Protein AF-A0A9W8NRJ3-F1 (afdb_monomer)

Nearest PDB structures (foldseek):
  3dru-assembly1_A  TM=1.575E-01  e=5.021E+00  Homo sapiens
  2ceo-assembly2_B  TM=1.130E-01  e=3.260E+00  Homo sapiens
  3b9f-assembly1_I  TM=1.201E-01  e=9.092E+00  Homo sapiens

Secondary structure (DSSP, 8-state):
-PPPPHHHHHHHHHSS-TTTT-SEEEEEEHHHHHHHHHHHHT-TT--SS--EEEEEEEEEETTEEEEEEEEEEE---EEEEE--SSS-EEEEEEEEEEEEEEEE-SS-TT--EEEEEPPTTSEEEEEEEEEEEEE-TTS-EEEETTS-EEPPTT---EEEEEE---SS-TTPEEEEE--TT----GGGG-HHHHHHHHHHHHHH--GGGGEEEEEE-PPPSS-S----EEEEEEEEEEETTTTEEEEEEEEEETT-S-----SSHHHHHHHIIIIII-S-SS-TT-SEEEEE-HHHHIIIIIHHHTTTSSEEEEEE---SSSS--EEEEEE------------S-------------EEEEE---

Sequence (365 aa):
MASVSLEKYLQGMHTASVTCNWDVAVSYDQQKINALLAERYNKPGGSGLTTKVDIREKVEDRNGEYYQNYHFNLGPPLIQFQKMPTFPTCSLKTAIVSGSIWTSELNDPDTKQNEKQLDTTTYWITISNISLSALDGDDKNVGGGNDTVNFPSNVESDRYIVVDIPTSGEQLTFTVDYPSGYEPPYAMKTESLLTALRDFFKSNVNRVAYTLAQINNYKPTSGVLDLVPQAFRFVTYDVSDSDLSFLTLLIQTRGSSSPGHIKDVQSEWITNWSNTARVAPVPSGQSASIIINNSFFLQAFIKPGLGQASSITEVTIPSSNSIGGLSAQCKWPTQIRGNRNYRDSSISDDFMRWPLEYKVGLLIS

Mean predicted aligned error: 10.78 Å

Foldseek 3Di:
DDFDDLLLLLLLVVQDQLLLQFFKKKKFWQVVLLVVQQVLCPDPPHLLADQKDWFWFWDQDPVGIWTKIWIFGKHRWGWDWDLDLAFTWIKIKIFRQWIWIAIGHPVGNPDGHPIDIDDGRFKMKMWTRFWKFKAWPVRDTQGTRLDKRFDDPPDKTKIFIWRDLDLDDPDTDIAIDGDPPDDDDPSNVDPSVSVRVSVRCSVRHDGRSRTRDMAIQDADPDDPAQQGFGIWHWEKDDDPPDSIIMIMIRTHTPPDPTSRDNPSSRNSSHCSCVPRSNHDPAGPPDRMDMDGRPVSCCVGPVVVVVVQFPDFDDWDFPPDPDSGWIKTWTQHPQPPPPPPPPPDDDDDDDPDRDRPGDTDIDGDD

Structure (mmCIF, N/CA/C/O backbone):
data_AF-A0A9W8NRJ3-F1
#
_entry.id   AF-A0A9W8NRJ3-F1
#
loop_
_atom_site.group_PDB
_atom_site.id
_atom_site.type_symbol
_atom_site.label_atom_id
_atom_site.label_alt_id
_atom_site.label_comp_id
_atom_site.label_asym_id
_atom_site.label_entity_id
_atom_site.label_seq_id
_atom_site.pdbx_PDB_ins_code
_atom_site.Cartn_x
_atom_site.Cartn_y
_atom_site.Cartn_z
_atom_site.occupancy
_atom_site.B_iso_or_equiv
_atom_site.auth_seq_id
_atom_site.auth_comp_id
_atom_site.auth_asym_id
_atom_site.auth_atom_id
_atom_site.pdbx_PDB_model_num
ATOM 1 N N . MET A 1 1 ? 14.784 8.013 16.706 1.00 45.66 1 MET A N 1
ATOM 2 C CA . MET A 1 1 ? 13.772 8.841 17.398 1.00 45.66 1 MET A CA 1
ATOM 3 C C . MET A 1 1 ? 13.552 8.252 18.789 1.00 45.66 1 MET A C 1
ATOM 5 O O . MET A 1 1 ? 13.570 7.032 18.898 1.00 45.66 1 MET A O 1
ATOM 9 N N . ALA A 1 2 ? 13.439 9.070 19.839 1.00 46.09 2 ALA A N 1
ATOM 10 C CA . ALA A 1 2 ? 13.206 8.568 21.197 1.00 46.09 2 ALA A CA 1
ATOM 11 C C . ALA A 1 2 ? 11.838 7.869 21.274 1.00 46.09 2 ALA A C 1
ATOM 13 O O . ALA A 1 2 ? 10.856 8.387 20.741 1.00 46.09 2 ALA A O 1
ATOM 14 N N . SER A 1 3 ? 11.778 6.698 21.910 1.00 66.06 3 SER A N 1
ATOM 15 C CA . SER A 1 3 ? 10.529 5.974 22.151 1.00 66.06 3 SER A CA 1
ATOM 16 C C . SER A 1 3 ? 9.537 6.880 22.885 1.00 66.06 3 SER A C 1
ATOM 18 O O . SER A 1 3 ? 9.857 7.420 23.945 1.00 66.06 3 SER A O 1
ATOM 20 N N . VAL A 1 4 ? 8.338 7.056 22.329 1.00 74.00 4 VAL A N 1
ATOM 21 C CA . VAL A 1 4 ? 7.231 7.715 23.036 1.00 74.00 4 VAL A CA 1
ATOM 22 C C . VAL A 1 4 ? 6.903 6.872 24.269 1.00 74.00 4 VAL A C 1
ATOM 24 O O . VAL A 1 4 ? 6.692 5.668 24.135 1.00 74.00 4 VAL A O 1
ATOM 27 N N . SER A 1 5 ? 6.897 7.479 25.459 1.00 78.94 5 SER A N 1
ATOM 28 C CA . SER A 1 5 ? 6.541 6.757 26.682 1.00 78.94 5 SER A CA 1
ATOM 29 C C . SER A 1 5 ? 5.061 6.369 26.674 1.00 78.94 5 SER A C 1
ATOM 31 O O . SER A 1 5 ? 4.237 7.029 26.030 1.00 78.94 5 SER A O 1
ATOM 33 N N . LEU A 1 6 ? 4.716 5.311 27.409 1.00 76.69 6 LEU A N 1
ATOM 34 C CA . LEU A 1 6 ? 3.329 4.873 27.548 1.00 76.69 6 LEU A CA 1
ATOM 35 C C . LEU A 1 6 ? 2.444 6.002 28.094 1.00 76.69 6 LEU A C 1
ATOM 37 O O . LEU A 1 6 ? 1.349 6.205 27.579 1.00 76.69 6 LEU A O 1
ATOM 41 N N . GLU A 1 7 ? 2.927 6.798 29.058 1.00 77.69 7 GLU A N 1
ATOM 42 C CA . GLU A 1 7 ? 2.129 7.895 29.620 1.00 77.69 7 GLU A CA 1
ATOM 43 C C . GLU A 1 7 ? 1.767 8.939 28.561 1.00 77.69 7 GLU A C 1
ATOM 45 O O . GLU A 1 7 ? 0.626 9.392 28.506 1.00 77.69 7 GLU A O 1
ATOM 50 N N . LYS A 1 8 ? 2.714 9.294 27.681 1.00 80.25 8 LYS A N 1
ATOM 51 C CA . LYS A 1 8 ? 2.463 10.250 26.595 1.00 80.25 8 LYS A CA 1
ATOM 52 C C . LYS A 1 8 ? 1.472 9.693 25.571 1.00 80.25 8 LYS A C 1
ATOM 54 O O . LYS A 1 8 ? 0.646 10.441 25.053 1.00 80.25 8 LYS A O 1
ATOM 59 N N . TYR A 1 9 ? 1.545 8.393 25.291 1.00 81.12 9 TYR A N 1
ATOM 60 C CA . TYR A 1 9 ? 0.611 7.716 24.395 1.00 81.12 9 TYR A CA 1
ATOM 61 C C . TYR A 1 9 ? -0.814 7.716 24.966 1.00 81.12 9 TYR A C 1
ATOM 63 O O . TYR A 1 9 ? -1.748 8.146 24.291 1.00 81.12 9 TYR A O 1
ATOM 71 N N . LEU A 1 10 ? -0.967 7.340 26.240 1.00 79.25 10 LEU A N 1
ATOM 72 C CA . LEU A 1 10 ? -2.248 7.383 26.949 1.00 79.25 10 LEU A CA 1
ATOM 73 C C . LEU A 1 10 ? -2.812 8.805 26.994 1.00 79.25 10 LEU A C 1
ATOM 75 O O . LEU A 1 10 ? -3.964 9.022 26.627 1.00 79.25 10 LEU A O 1
ATOM 79 N N . GLN A 1 11 ? -1.992 9.794 27.361 1.00 80.12 11 GLN A N 1
ATOM 80 C CA . GLN A 1 11 ? -2.400 11.198 27.390 1.00 80.12 11 GLN A CA 1
ATOM 81 C C . GLN A 1 11 ? -2.936 11.671 26.031 1.00 80.12 11 GLN A C 1
ATOM 83 O O . GLN A 1 11 ? -3.964 12.344 25.987 1.00 80.12 11 GLN A O 1
ATOM 88 N N . GLY A 1 12 ? -2.276 11.294 24.932 1.00 77.69 12 GLY A N 1
ATOM 89 C CA . GLY A 1 12 ? -2.727 11.618 23.580 1.00 77.69 12 GLY A CA 1
ATOM 90 C C . GLY A 1 12 ? -4.057 10.957 23.207 1.00 77.69 12 GLY A C 1
ATOM 91 O O . GLY A 1 12 ? -4.911 11.589 22.590 1.00 77.69 12 GLY A O 1
ATOM 92 N N . MET A 1 13 ? -4.275 9.707 23.620 1.00 78.50 13 MET A N 1
ATOM 93 C CA . MET A 1 13 ? -5.546 9.012 23.386 1.00 78.50 13 MET A CA 1
ATOM 94 C C . MET A 1 13 ? -6.700 9.551 24.243 1.00 78.50 13 MET A C 1
ATOM 96 O O . MET A 1 13 ? -7.857 9.414 23.859 1.00 78.50 13 MET A O 1
ATOM 100 N N . HIS A 1 14 ? -6.416 10.190 25.381 1.00 72.50 14 HIS A N 1
ATOM 101 C CA . HIS A 1 14 ? -7.449 10.799 26.225 1.00 72.50 14 HIS A CA 1
ATOM 102 C C . HIS A 1 14 ? -8.041 12.083 25.652 1.00 72.50 14 HIS A C 1
ATOM 104 O O . HIS A 1 14 ? -9.206 12.387 25.908 1.00 72.50 14 HIS A O 1
ATOM 110 N N . THR A 1 15 ? -7.250 12.860 24.918 1.00 63.66 15 THR A N 1
ATOM 111 C CA . THR A 1 15 ? -7.655 14.186 24.440 1.00 63.66 15 THR A CA 1
ATOM 112 C C . THR A 1 15 ? -8.422 14.148 23.118 1.00 63.66 15 THR A C 1
ATOM 114 O O . THR A 1 15 ? -8.973 15.174 22.721 1.00 63.66 15 THR A O 1
ATOM 117 N N . ALA A 1 16 ? -8.491 12.994 22.442 1.00 63.69 16 ALA A N 1
ATOM 118 C CA . ALA A 1 16 ? -9.121 12.849 21.132 1.00 63.69 16 ALA A CA 1
ATOM 119 C C . ALA A 1 16 ? -9.945 11.559 21.019 1.00 63.69 16 ALA A C 1
ATOM 121 O O . ALA A 1 16 ? -9.545 10.511 21.519 1.00 63.69 16 ALA A O 1
ATOM 122 N N . SER A 1 17 ? -11.040 11.589 20.252 1.00 76.12 17 SER A N 1
ATOM 123 C CA . SER A 1 17 ? -11.641 10.353 19.735 1.00 76.12 17 SER A CA 1
ATOM 124 C C . SER A 1 17 ? -10.761 9.798 18.610 1.00 76.12 17 SER A C 1
ATOM 126 O O . SER A 1 17 ? -11.050 9.970 17.426 1.00 76.12 17 SER A O 1
ATOM 128 N N . VAL A 1 18 ? -9.673 9.120 18.983 1.00 84.88 18 VAL A N 1
ATOM 129 C CA . VAL A 1 18 ? -8.666 8.614 18.037 1.00 84.88 18 VAL A CA 1
ATOM 130 C C . VAL A 1 18 ? -9.197 7.546 17.077 1.00 84.88 18 VAL A C 1
ATOM 132 O O . VAL A 1 18 ? -8.556 7.294 16.069 1.00 84.88 18 VAL A O 1
ATOM 135 N N . THR A 1 19 ? -10.373 6.959 17.332 1.00 90.25 19 THR A N 1
ATOM 136 C CA . THR A 1 19 ? -11.028 5.996 16.427 1.00 90.25 19 THR A CA 1
ATOM 137 C C . THR A 1 19 ? -11.980 6.647 15.416 1.00 90.25 19 THR A C 1
ATOM 139 O O . THR A 1 19 ? -12.688 5.931 14.713 1.00 90.25 19 THR A O 1
ATOM 142 N N . CYS A 1 20 ? -12.070 7.984 15.355 1.00 90.75 20 CYS A N 1
ATOM 143 C CA . CYS A 1 20 ? -13.044 8.698 14.507 1.00 90.75 20 CYS A CA 1
ATOM 144 C C . CYS A 1 20 ? -14.496 8.207 14.725 1.00 90.75 20 CYS A C 1
ATOM 146 O O . CYS A 1 20 ? -15.274 8.061 13.782 1.00 90.75 20 CYS A O 1
ATOM 148 N N . ASN A 1 21 ? -14.840 7.889 15.982 1.00 89.69 21 ASN A N 1
ATOM 149 C CA . ASN A 1 21 ? -16.129 7.337 16.425 1.00 89.69 21 ASN A CA 1
ATOM 150 C C . ASN A 1 21 ? -16.502 5.942 15.886 1.00 89.69 21 ASN A C 1
ATOM 152 O O . ASN A 1 21 ? -17.625 5.486 16.115 1.00 89.69 21 ASN A O 1
ATOM 156 N N . TRP A 1 22 ? -15.573 5.249 15.227 1.00 93.50 22 TRP A N 1
ATOM 157 C CA . TRP A 1 22 ? -15.690 3.820 14.933 1.00 93.50 22 TRP A CA 1
ATOM 158 C C . TRP A 1 22 ? -15.439 2.994 16.193 1.00 93.50 22 TRP A C 1
ATOM 160 O O . TRP A 1 22 ? -14.726 3.451 17.088 1.00 93.50 22 TRP A O 1
ATOM 170 N N . ASP A 1 23 ? -15.998 1.786 16.266 1.00 92.81 23 ASP A N 1
ATOM 171 C CA . ASP A 1 23 ? -15.907 0.936 17.460 1.00 92.81 23 ASP A CA 1
ATOM 172 C C . ASP A 1 23 ? -14.472 0.480 17.730 1.00 92.81 23 ASP A C 1
ATOM 174 O O . ASP A 1 23 ? -14.017 0.483 18.876 1.00 92.81 23 ASP A O 1
ATOM 178 N N . VAL A 1 24 ? -13.761 0.092 16.668 1.00 92.94 24 VAL A N 1
ATOM 179 C CA . VAL A 1 24 ? -12.401 -0.448 16.730 1.00 92.94 24 VAL A CA 1
ATOM 180 C C . VAL A 1 24 ? -11.551 0.159 15.616 1.00 92.94 24 VAL A C 1
ATOM 182 O O . VAL A 1 24 ? -11.998 0.260 14.478 1.00 92.94 24 VAL A O 1
ATOM 185 N N . ALA A 1 25 ? -10.313 0.531 15.924 1.00 94.19 25 ALA A N 1
ATOM 186 C CA . ALA A 1 25 ? -9.281 0.854 14.948 1.00 94.19 25 ALA A CA 1
ATOM 187 C C . ALA A 1 25 ? -8.156 -0.186 15.037 1.00 94.19 25 ALA A C 1
ATOM 189 O O . ALA A 1 25 ? -7.630 -0.429 16.121 1.00 94.19 25 ALA A O 1
ATOM 190 N N . VAL A 1 26 ? -7.790 -0.801 13.914 1.00 95.50 26 VAL A N 1
ATOM 191 C CA . VAL A 1 26 ? -6.699 -1.781 13.823 1.00 95.50 26 VAL A CA 1
ATOM 192 C C . VAL A 1 26 ? -5.631 -1.232 12.895 1.00 95.50 26 VAL A C 1
ATOM 194 O O . VAL A 1 26 ? -5.869 -1.113 11.696 1.00 95.50 26 VAL A O 1
ATOM 197 N N . SER A 1 27 ? -4.471 -0.888 13.442 1.00 95.38 27 SER A N 1
ATOM 198 C CA . SER A 1 27 ? -3.368 -0.285 12.695 1.00 95.38 27 SER A CA 1
ATOM 199 C C . SER A 1 27 ? -2.234 -1.280 12.497 1.00 95.38 27 SER A C 1
ATOM 201 O O . SER A 1 27 ? -1.862 -1.988 13.429 1.00 95.38 27 SER A O 1
ATOM 203 N N . TYR A 1 28 ? -1.653 -1.286 11.302 1.00 95.38 28 TYR A N 1
ATOM 204 C CA . TYR A 1 28 ? -0.508 -2.106 10.919 1.00 95.38 28 TYR A CA 1
ATOM 205 C C . TYR A 1 28 ? 0.631 -1.215 10.441 1.00 95.38 28 TYR A C 1
ATOM 207 O O . TYR A 1 28 ? 0.410 -0.262 9.689 1.00 95.38 28 TYR A O 1
ATOM 215 N N . ASP A 1 29 ? 1.851 -1.535 10.857 1.00 93.38 29 ASP A N 1
ATOM 216 C CA . ASP A 1 29 ? 3.043 -0.837 10.402 1.00 93.38 29 ASP A CA 1
ATOM 217 C C . ASP A 1 29 ? 3.426 -1.232 8.959 1.00 93.38 29 ASP A C 1
ATOM 219 O O . ASP A 1 29 ? 3.305 -2.386 8.531 1.00 93.38 29 ASP A O 1
ATOM 223 N N . GLN A 1 30 ? 3.909 -0.253 8.193 1.00 94.88 30 GLN A N 1
ATOM 224 C CA . GLN A 1 30 ? 4.347 -0.441 6.810 1.00 94.88 30 GLN A CA 1
ATOM 225 C C . GLN A 1 30 ? 5.535 -1.405 6.678 1.00 94.88 30 GLN A C 1
ATOM 227 O O . GLN A 1 30 ? 5.606 -2.163 5.711 1.00 94.88 30 GLN A O 1
ATOM 232 N N . GLN A 1 31 ? 6.489 -1.385 7.611 1.00 92.94 31 GLN A N 1
ATOM 233 C CA . GLN A 1 31 ? 7.702 -2.202 7.519 1.00 92.94 31 GLN A CA 1
ATOM 234 C C . GLN A 1 31 ? 7.363 -3.694 7.571 1.00 92.94 31 GLN A C 1
ATOM 236 O O . GLN A 1 31 ? 7.902 -4.482 6.792 1.00 92.94 31 GLN A O 1
ATOM 241 N N . LYS A 1 32 ? 6.421 -4.087 8.430 1.00 92.94 32 LYS A N 1
ATOM 242 C CA . LYS A 1 32 ? 5.942 -5.455 8.559 1.00 92.94 32 LYS A CA 1
ATOM 243 C C . LYS A 1 32 ? 5.099 -5.870 7.363 1.00 92.94 32 LYS A C 1
ATOM 245 O O . LYS A 1 32 ? 5.281 -6.991 6.889 1.00 92.94 32 LYS A O 1
ATOM 250 N N . ILE A 1 33 ? 4.258 -4.980 6.825 1.00 93.75 33 ILE A N 1
ATOM 251 C CA . ILE A 1 33 ? 3.553 -5.220 5.553 1.00 93.75 33 ILE A CA 1
ATOM 252 C C . ILE A 1 33 ? 4.563 -5.478 4.425 1.00 93.75 33 ILE A C 1
ATOM 254 O O . ILE A 1 33 ? 4.454 -6.481 3.722 1.00 93.75 33 ILE A O 1
ATOM 258 N N . ASN A 1 34 ? 5.596 -4.643 4.296 1.00 95.19 34 ASN A N 1
ATOM 259 C CA . ASN A 1 34 ? 6.637 -4.810 3.280 1.00 95.19 34 ASN A CA 1
ATOM 260 C C . ASN A 1 34 ? 7.444 -6.099 3.471 1.00 95.19 34 ASN A C 1
ATOM 262 O O . ASN A 1 34 ? 7.749 -6.775 2.491 1.00 95.19 34 ASN A O 1
ATOM 266 N N . ALA A 1 35 ? 7.746 -6.488 4.712 1.00 93.31 35 ALA A N 1
ATOM 267 C CA . ALA A 1 35 ? 8.406 -7.761 4.995 1.00 93.31 35 ALA A CA 1
ATOM 268 C C . ALA A 1 35 ? 7.552 -8.962 4.547 1.00 93.31 35 ALA A C 1
ATOM 270 O O . ALA A 1 35 ? 8.074 -9.896 3.941 1.00 93.31 35 ALA A O 1
ATOM 271 N N . LEU A 1 36 ? 6.236 -8.919 4.786 1.00 91.94 36 LEU A N 1
ATOM 272 C CA . LEU A 1 36 ? 5.302 -9.961 4.342 1.00 91.94 36 LEU A CA 1
ATOM 273 C C . LEU A 1 36 ? 5.141 -9.987 2.814 1.00 91.94 36 LEU A C 1
ATOM 275 O O . LEU A 1 36 ? 5.039 -11.064 2.225 1.00 91.94 36 LEU A O 1
ATOM 279 N N . LEU A 1 37 ? 5.153 -8.827 2.153 1.00 91.38 37 LEU A N 1
ATOM 280 C CA . LEU A 1 37 ? 5.149 -8.743 0.689 1.00 91.38 37 LEU A CA 1
ATOM 281 C C . LEU A 1 37 ? 6.440 -9.294 0.084 1.00 91.38 37 LEU A C 1
ATOM 283 O O . LEU A 1 37 ? 6.378 -10.027 -0.900 1.00 91.38 37 LEU A O 1
ATOM 287 N N . ALA A 1 38 ? 7.592 -9.009 0.690 1.00 93.38 38 ALA A N 1
ATOM 288 C CA . ALA A 1 38 ? 8.869 -9.581 0.280 1.00 93.38 38 ALA A CA 1
ATOM 289 C C . ALA A 1 38 ? 8.904 -11.106 0.483 1.00 93.38 38 ALA A C 1
ATOM 291 O O . AL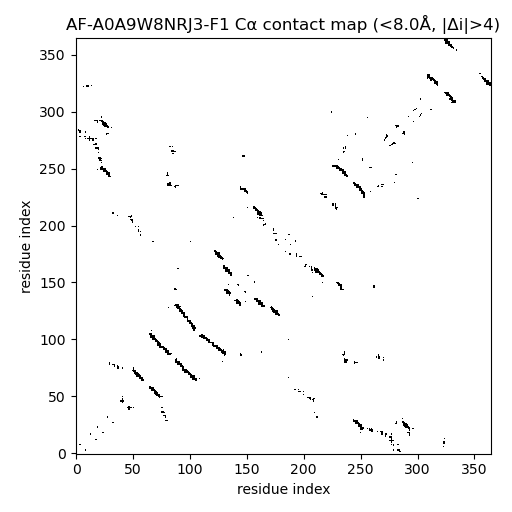A A 1 38 ? 9.399 -11.833 -0.376 1.00 93.38 38 ALA A O 1
ATOM 292 N N . GLU A 1 39 ? 8.337 -11.621 1.576 1.00 91.69 39 GLU A N 1
ATOM 293 C CA . GLU A 1 39 ? 8.181 -13.065 1.771 1.00 91.69 39 GLU A CA 1
ATOM 294 C C . GLU A 1 39 ? 7.283 -13.673 0.685 1.00 91.69 39 GLU A C 1
ATOM 296 O O . GLU A 1 39 ? 7.663 -14.662 0.059 1.00 91.69 39 GLU A O 1
ATOM 301 N N . ARG A 1 40 ? 6.126 -13.052 0.402 1.00 90.12 40 ARG A N 1
ATOM 302 C CA . ARG A 1 40 ? 5.214 -13.478 -0.672 1.00 90.12 40 ARG A CA 1
ATOM 303 C C . ARG A 1 40 ? 5.912 -13.478 -2.028 1.00 90.12 40 ARG A C 1
ATOM 305 O O . ARG A 1 40 ? 5.762 -14.449 -2.759 1.00 90.12 40 ARG A O 1
ATOM 312 N N . TYR A 1 41 ? 6.682 -12.435 -2.338 1.00 92.19 41 TYR A N 1
ATOM 313 C CA . TYR A 1 41 ? 7.456 -12.302 -3.574 1.00 92.19 41 TYR A CA 1
ATOM 314 C C . TYR A 1 41 ? 8.375 -13.503 -3.815 1.00 92.19 41 TYR A C 1
ATOM 316 O O . TYR A 1 41 ? 8.446 -14.009 -4.931 1.00 92.19 41 TYR A O 1
ATOM 324 N N . ASN A 1 42 ? 9.009 -14.000 -2.752 1.00 90.44 42 ASN A N 1
ATOM 325 C CA . ASN A 1 42 ? 9.962 -15.105 -2.806 1.00 90.44 42 ASN A CA 1
ATOM 326 C C . ASN A 1 42 ? 9.314 -16.502 -2.711 1.00 90.44 42 ASN A C 1
ATOM 328 O O . ASN A 1 42 ? 10.037 -17.500 -2.651 1.00 90.44 42 ASN A O 1
ATOM 332 N N . LYS A 1 43 ? 7.976 -16.617 -2.674 1.00 88.44 43 LYS A N 1
ATOM 333 C CA . LYS A 1 43 ? 7.311 -17.922 -2.536 1.00 88.44 43 LYS A CA 1
ATOM 334 C C . LYS A 1 43 ? 7.503 -18.806 -3.782 1.00 88.44 43 LYS A C 1
ATOM 336 O O . LYS A 1 43 ? 7.213 -18.366 -4.898 1.00 88.44 43 LYS A O 1
ATOM 341 N N . PRO A 1 44 ? 7.913 -20.079 -3.608 1.00 74.69 44 PRO A N 1
ATOM 342 C CA . PRO A 1 44 ? 7.958 -21.056 -4.694 1.00 74.69 44 PRO A CA 1
ATOM 343 C C . PRO A 1 44 ? 6.567 -21.280 -5.305 1.00 74.69 44 PRO A C 1
ATOM 345 O O . PRO A 1 44 ? 5.587 -21.394 -4.574 1.00 74.69 44 PRO A O 1
ATOM 348 N N . GLY A 1 45 ? 6.482 -21.373 -6.635 1.00 71.19 45 GLY A N 1
ATOM 349 C CA . GLY A 1 45 ? 5.211 -21.563 -7.355 1.00 71.19 45 GLY A CA 1
ATOM 350 C C . GLY A 1 45 ? 4.551 -20.273 -7.854 1.00 71.19 45 GLY A C 1
ATOM 351 O O . GLY A 1 45 ? 3.527 -20.343 -8.525 1.00 71.19 45 GLY A O 1
ATOM 352 N N . GLY A 1 46 ? 5.172 -19.117 -7.597 1.00 73.19 46 GLY A N 1
ATOM 353 C CA . GLY A 1 46 ? 4.718 -17.814 -8.075 1.00 73.19 46 GLY A CA 1
ATOM 354 C C . GLY A 1 46 ? 3.948 -17.044 -7.004 1.00 73.19 46 GLY A C 1
ATOM 355 O O . GLY A 1 46 ? 3.089 -17.576 -6.310 1.00 73.19 46 GLY A O 1
ATOM 356 N N . SER A 1 47 ? 4.271 -15.761 -6.871 1.00 80.69 47 SER A N 1
ATOM 357 C CA . SER A 1 47 ? 3.670 -14.853 -5.889 1.00 80.69 47 SER A CA 1
ATOM 358 C C . SER A 1 47 ? 2.407 -14.153 -6.401 1.00 80.69 47 SER A C 1
ATOM 360 O O . SER A 1 47 ? 1.701 -13.510 -5.625 1.00 80.69 47 SER A O 1
ATOM 362 N N . GLY A 1 48 ? 2.164 -14.218 -7.716 1.00 85.38 48 GLY A N 1
ATOM 363 C CA . GLY A 1 48 ? 1.201 -13.376 -8.430 1.00 85.38 48 GLY A CA 1
ATOM 364 C C . GLY A 1 48 ? 1.615 -11.900 -8.532 1.00 85.38 48 GLY A C 1
ATOM 365 O O . GLY A 1 48 ? 0.963 -11.148 -9.251 1.00 85.38 48 GLY A O 1
ATOM 366 N N . LEU A 1 49 ? 2.675 -11.477 -7.830 1.00 91.06 49 LEU A N 1
ATOM 367 C CA . LEU A 1 49 ? 3.218 -10.121 -7.903 1.00 91.06 49 LEU A CA 1
ATOM 368 C C . LEU A 1 49 ? 3.974 -9.940 -9.219 1.00 91.06 49 LEU A C 1
ATOM 370 O O . LEU A 1 49 ? 4.570 -10.885 -9.740 1.00 91.06 49 LEU A O 1
ATOM 374 N N . THR A 1 50 ? 4.010 -8.711 -9.724 1.00 91.44 50 THR A N 1
ATOM 375 C CA . THR A 1 50 ? 4.787 -8.382 -10.919 1.00 91.44 50 THR A CA 1
ATOM 376 C C . THR A 1 50 ? 6.278 -8.549 -10.627 1.00 91.44 50 THR A C 1
ATOM 378 O O . THR A 1 50 ? 6.859 -7.785 -9.858 1.00 91.44 50 THR A O 1
ATOM 381 N N . THR A 1 51 ? 6.902 -9.547 -11.250 1.00 93.75 51 THR A N 1
ATOM 382 C CA . THR A 1 51 ? 8.344 -9.831 -11.127 1.00 93.75 51 THR A CA 1
ATOM 383 C C . THR A 1 51 ? 9.142 -9.368 -12.341 1.00 93.75 51 THR A C 1
ATOM 385 O O . THR A 1 51 ? 10.368 -9.293 -12.287 1.00 93.75 51 THR A O 1
ATOM 388 N N . LYS A 1 52 ? 8.456 -9.059 -13.444 1.00 94.69 52 LYS A N 1
ATOM 389 C CA . LYS A 1 52 ? 9.063 -8.766 -14.736 1.00 94.69 52 LYS A CA 1
ATOM 390 C C . LYS A 1 52 ? 8.259 -7.715 -15.491 1.00 94.69 52 LYS A C 1
ATOM 392 O O . LYS A 1 52 ? 7.033 -7.708 -15.408 1.00 94.69 52 LYS A O 1
ATOM 397 N N . VAL A 1 53 ? 8.955 -6.871 -16.241 1.00 96.06 53 VAL A N 1
ATOM 398 C CA . VAL A 1 53 ? 8.392 -5.926 -17.206 1.00 96.06 53 VAL A CA 1
ATOM 399 C C . VAL A 1 53 ? 9.043 -6.193 -18.554 1.00 96.06 53 VAL 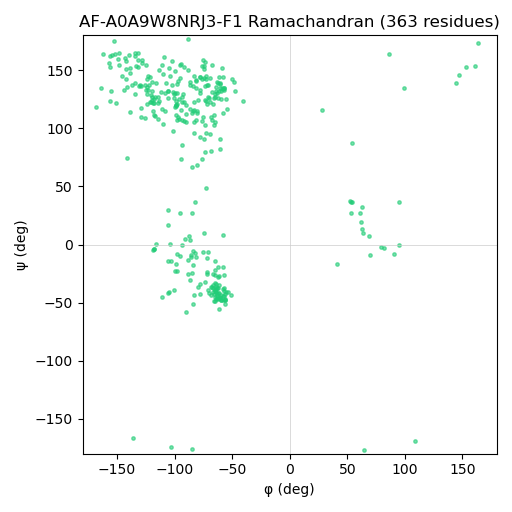A C 1
ATOM 401 O O . VAL A 1 53 ? 10.260 -6.081 -18.678 1.00 96.06 53 VAL A O 1
ATOM 404 N N . ASP A 1 54 ? 8.233 -6.525 -19.553 1.00 96.38 54 ASP A N 1
ATOM 405 C CA . ASP A 1 54 ? 8.652 -6.585 -20.951 1.00 96.38 54 ASP A CA 1
ATOM 406 C C . ASP A 1 54 ? 7.817 -5.572 -21.731 1.00 96.38 54 ASP A C 1
ATOM 408 O O . ASP A 1 54 ? 6.596 -5.703 -21.825 1.00 96.38 54 ASP A O 1
ATOM 412 N N . ILE A 1 55 ? 8.472 -4.544 -22.262 1.00 96.56 55 ILE A N 1
ATOM 413 C CA . ILE A 1 55 ? 7.833 -3.474 -23.028 1.00 96.56 55 ILE A CA 1
ATOM 414 C C . ILE A 1 55 ? 8.530 -3.363 -24.377 1.00 96.56 55 ILE A C 1
ATOM 416 O O . ILE A 1 55 ? 9.758 -3.374 -24.462 1.00 96.56 55 ILE A O 1
ATOM 420 N N . ARG A 1 56 ? 7.730 -3.194 -25.426 1.00 95.25 56 ARG A N 1
ATOM 421 C CA . ARG A 1 56 ? 8.180 -2.849 -26.771 1.00 95.25 56 ARG A CA 1
ATOM 422 C C . ARG A 1 56 ? 7.414 -1.612 -27.210 1.00 95.25 56 ARG A C 1
ATOM 424 O O . ARG A 1 56 ? 6.222 -1.701 -27.482 1.00 95.25 56 ARG A O 1
ATOM 431 N N . GLU A 1 57 ? 8.107 -0.484 -27.272 1.00 94.50 57 GLU A N 1
ATOM 432 C CA . GLU A 1 57 ? 7.519 0.811 -27.600 1.00 94.50 57 GLU A CA 1
ATOM 433 C C . GLU A 1 57 ? 7.955 1.251 -28.994 1.00 94.50 57 GLU A C 1
ATOM 435 O O . GLU A 1 57 ? 9.143 1.207 -29.312 1.00 94.50 57 GLU A O 1
ATOM 440 N N . LYS A 1 58 ? 7.010 1.665 -29.843 1.00 93.50 58 LYS A N 1
ATOM 441 C CA . LYS A 1 58 ? 7.340 2.219 -31.162 1.00 93.50 58 LYS A CA 1
ATOM 442 C C . LYS A 1 58 ? 7.773 3.677 -30.994 1.00 93.50 58 LYS A C 1
ATOM 444 O O . LYS A 1 58 ? 7.019 4.485 -30.466 1.00 93.50 58 LYS A O 1
ATOM 449 N N . VAL A 1 59 ? 8.965 4.012 -31.475 1.00 91.62 59 VAL A N 1
ATOM 450 C CA . VAL A 1 59 ? 9.550 5.355 -31.407 1.00 91.62 59 VAL A CA 1
ATOM 451 C C . VAL A 1 59 ? 9.815 5.854 -32.824 1.00 91.62 59 VAL A C 1
ATOM 453 O O . VAL A 1 59 ? 10.262 5.094 -33.679 1.00 91.62 59 VAL A O 1
ATOM 456 N N . GLU A 1 60 ? 9.539 7.131 -33.070 1.00 91.69 60 GLU A N 1
ATOM 457 C CA . GLU A 1 60 ? 9.882 7.826 -34.311 1.00 91.69 60 GLU A CA 1
ATOM 458 C C . GLU A 1 60 ? 10.784 9.015 -33.975 1.00 91.69 60 GLU A C 1
ATOM 460 O O . GLU A 1 60 ? 10.418 9.885 -33.180 1.00 91.69 60 GLU A O 1
ATOM 465 N N . ASP A 1 61 ? 11.977 9.047 -34.565 1.00 86.88 61 ASP A N 1
ATOM 466 C CA . ASP A 1 61 ? 12.886 10.184 -34.456 1.00 86.88 61 ASP A CA 1
ATOM 467 C C . ASP A 1 61 ? 13.518 10.543 -35.813 1.00 86.88 61 ASP A C 1
ATOM 469 O O . ASP A 1 61 ? 13.070 10.122 -36.879 1.00 86.88 61 ASP A O 1
ATOM 473 N N . ARG A 1 62 ? 14.568 11.373 -35.794 1.00 87.94 62 ARG A N 1
ATOM 474 C CA . ARG A 1 62 ? 15.253 11.846 -37.010 1.00 87.94 62 ARG A CA 1
ATOM 475 C C . ARG A 1 62 ? 15.899 10.722 -37.832 1.00 87.94 62 ARG A C 1
ATOM 477 O O . ARG A 1 62 ? 16.205 10.951 -38.998 1.00 87.94 62 ARG A O 1
ATOM 484 N N . ASN A 1 63 ? 16.129 9.555 -37.234 1.00 82.62 63 ASN A N 1
ATOM 485 C CA . ASN A 1 63 ? 16.712 8.374 -37.865 1.00 82.62 63 ASN A CA 1
ATOM 486 C C . ASN A 1 63 ? 15.643 7.404 -38.401 1.00 82.62 63 ASN A C 1
ATOM 488 O O . ASN A 1 63 ? 16.001 6.384 -38.986 1.00 82.62 63 ASN A O 1
ATOM 492 N N . GLY A 1 64 ? 14.356 7.727 -38.237 1.00 91.69 64 GLY A N 1
ATOM 493 C CA . GLY A 1 64 ? 13.225 6.917 -38.681 1.00 91.69 64 GLY A CA 1
ATOM 494 C C . GLY A 1 64 ? 12.466 6.264 -37.529 1.00 91.69 64 GLY A C 1
ATOM 495 O O . GLY A 1 64 ? 12.652 6.595 -36.357 1.00 91.69 64 GLY A O 1
ATOM 496 N N . GLU A 1 65 ? 11.578 5.341 -37.886 1.00 94.94 65 GLU A N 1
ATOM 497 C CA . GLU A 1 65 ? 10.810 4.560 -36.923 1.00 94.94 65 GLU A CA 1
ATOM 498 C C . GLU A 1 65 ? 11.597 3.311 -36.488 1.00 94.94 65 GLU A C 1
ATOM 500 O O . GLU A 1 65 ? 12.207 2.626 -37.310 1.00 94.94 65 GLU A O 1
ATOM 505 N N . TYR A 1 66 ? 11.545 2.976 -35.201 1.00 94.38 66 TYR A N 1
ATOM 506 C CA . TYR A 1 66 ? 12.105 1.748 -34.630 1.00 94.38 66 TYR A CA 1
ATOM 507 C C . TYR A 1 66 ? 11.342 1.349 -33.362 1.00 94.38 66 TYR A C 1
ATOM 509 O O . TYR A 1 66 ? 10.459 2.066 -32.891 1.00 94.38 66 TYR A O 1
ATOM 517 N N . TYR A 1 67 ? 11.675 0.194 -32.792 1.00 95.81 67 TYR A N 1
ATOM 518 C CA . TYR A 1 67 ? 11.205 -0.200 -31.470 1.00 95.81 67 TYR A CA 1
ATOM 519 C C . TYR A 1 67 ? 12.275 0.061 -30.416 1.00 95.81 67 TYR A C 1
ATOM 521 O O . TYR A 1 67 ? 13.413 -0.388 -30.550 1.00 95.81 67 TYR A O 1
ATOM 529 N N . GLN A 1 68 ? 11.891 0.727 -29.333 1.00 96.56 68 GLN A N 1
ATOM 530 C CA . GLN A 1 68 ? 12.642 0.757 -28.089 1.00 96.56 68 GLN A CA 1
ATOM 531 C C . GLN A 1 68 ? 12.098 -0.342 -27.172 1.00 96.56 68 GLN A C 1
ATOM 533 O O . GLN A 1 68 ? 10.939 -0.324 -26.758 1.00 96.56 68 GLN A O 1
ATOM 538 N N . ASN A 1 69 ? 12.942 -1.321 -26.865 1.00 97.31 69 ASN A N 1
ATOM 539 C CA . ASN A 1 69 ? 12.582 -2.470 -26.048 1.00 97.31 69 ASN A CA 1
ATOM 540 C C . ASN A 1 69 ? 13.167 -2.325 -24.641 1.00 97.31 69 ASN A C 1
ATOM 542 O O . ASN A 1 69 ? 14.284 -1.823 -24.462 1.00 97.31 69 ASN A O 1
ATOM 546 N N . TYR A 1 70 ? 12.410 -2.803 -23.658 1.00 97.38 70 TYR A N 1
ATOM 547 C CA . TYR A 1 70 ? 12.761 -2.800 -22.248 1.00 97.38 70 TYR A CA 1
ATOM 548 C C . TYR A 1 70 ? 12.454 -4.164 -21.644 1.00 97.38 70 TYR A C 1
ATOM 550 O O . TYR A 1 70 ? 11.342 -4.674 -21.774 1.00 97.38 70 TYR A O 1
ATOM 558 N N . HIS A 1 71 ? 13.433 -4.725 -20.949 1.00 97.38 71 HIS A N 1
ATOM 559 C CA . HIS A 1 71 ? 13.295 -5.958 -20.194 1.00 97.38 71 HIS A CA 1
ATOM 560 C C . HIS A 1 71 ? 13.815 -5.728 -18.787 1.00 97.38 71 HIS A C 1
ATOM 562 O O . HIS A 1 71 ? 15.022 -5.585 -18.594 1.00 97.38 71 HIS A O 1
ATOM 568 N N . PHE A 1 72 ? 12.926 -5.700 -17.803 1.00 97.38 72 PHE A N 1
ATOM 569 C CA . PHE A 1 72 ? 13.282 -5.478 -16.407 1.00 97.38 72 PHE A CA 1
ATOM 570 C C . PHE A 1 72 ? 12.854 -6.668 -15.568 1.00 97.38 72 PHE A C 1
ATOM 572 O O . PHE A 1 72 ? 11.691 -7.060 -15.583 1.00 97.38 72 PHE A O 1
ATOM 579 N N . ASN A 1 73 ? 13.778 -7.193 -14.777 1.00 96.12 73 ASN A N 1
ATOM 580 C CA . ASN A 1 73 ? 13.461 -8.049 -13.650 1.00 96.12 73 ASN A CA 1
ATOM 581 C C . ASN A 1 73 ? 13.372 -7.165 -12.411 1.00 96.12 73 ASN A C 1
ATOM 583 O O . ASN A 1 73 ? 14.278 -6.379 -12.112 1.00 96.12 73 ASN A O 1
ATOM 587 N N . LEU A 1 74 ? 12.259 -7.285 -11.708 1.00 95.19 74 LEU A N 1
ATOM 588 C CA . LEU A 1 74 ? 11.922 -6.450 -10.574 1.00 95.19 74 LEU A CA 1
ATOM 589 C C . LEU A 1 74 ? 12.354 -7.107 -9.262 1.00 95.19 74 LEU A C 1
ATOM 591 O O . LEU A 1 74 ? 12.522 -8.321 -9.162 1.00 95.19 74 LEU A O 1
ATOM 595 N N . GLY A 1 75 ? 12.573 -6.284 -8.248 1.00 94.94 75 GLY A N 1
ATOM 596 C CA . GLY A 1 75 ? 12.722 -6.710 -6.866 1.00 94.94 75 GLY A CA 1
ATOM 597 C C . GLY A 1 75 ? 11.367 -6.784 -6.158 1.00 94.94 75 GLY A C 1
ATOM 598 O O . GLY A 1 75 ? 10.338 -6.395 -6.725 1.00 94.94 75 GLY A O 1
ATOM 599 N N . PRO A 1 76 ? 11.351 -7.235 -4.892 1.00 94.31 76 PRO A N 1
ATOM 600 C CA . PRO A 1 76 ? 10.139 -7.210 -4.091 1.00 94.31 76 PRO A CA 1
ATOM 601 C C . PRO A 1 76 ? 9.596 -5.774 -3.999 1.00 94.31 76 PRO A C 1
ATOM 603 O O . PRO A 1 76 ? 10.373 -4.838 -3.774 1.00 94.31 76 PRO A O 1
ATOM 606 N N . PRO A 1 77 ? 8.282 -5.578 -4.186 1.00 93.75 77 PRO A N 1
ATOM 607 C CA . PRO A 1 77 ? 7.686 -4.260 -4.079 1.00 93.75 77 PRO A CA 1
ATOM 608 C C . PRO A 1 77 ? 7.694 -3.768 -2.630 1.00 93.75 77 PRO A C 1
ATOM 610 O O . PRO A 1 77 ? 7.450 -4.530 -1.694 1.00 93.75 77 PRO A O 1
ATOM 613 N N . LEU A 1 78 ? 7.911 -2.469 -2.467 1.00 95.12 78 LEU A N 1
ATOM 614 C CA . LEU A 1 78 ? 7.785 -1.742 -1.213 1.00 95.12 78 LEU A CA 1
ATOM 615 C C . LEU A 1 78 ? 6.598 -0.793 -1.314 1.00 95.12 78 LEU A C 1
ATOM 617 O O . LEU A 1 78 ? 6.482 -0.033 -2.272 1.00 95.12 78 LEU A O 1
ATOM 621 N N . ILE A 1 79 ? 5.735 -0.824 -0.312 1.00 94.44 79 ILE A N 1
ATOM 622 C CA . ILE A 1 79 ? 4.628 0.109 -0.159 1.00 94.44 79 ILE A CA 1
ATOM 623 C C . ILE A 1 79 ? 5.050 1.209 0.793 1.00 94.44 79 ILE A C 1
ATOM 625 O O . ILE A 1 79 ? 5.701 0.936 1.805 1.00 94.44 79 ILE A O 1
ATOM 629 N N . GLN A 1 80 ? 4.639 2.434 0.489 1.00 93.88 80 GLN A N 1
ATOM 630 C CA . GLN A 1 80 ? 4.686 3.542 1.426 1.00 93.88 80 GLN A CA 1
ATOM 631 C C . GLN A 1 80 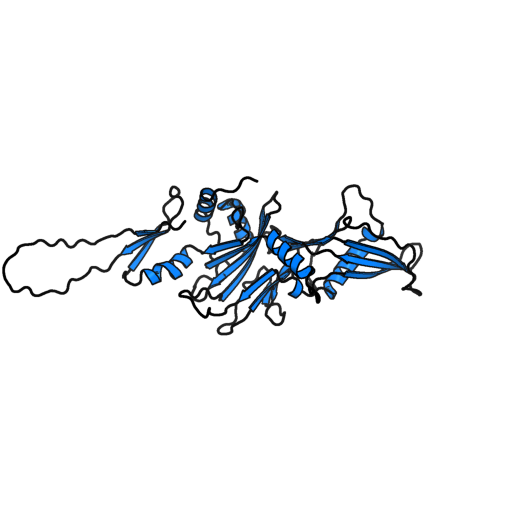? 3.332 4.233 1.492 1.00 93.88 80 GLN A C 1
ATOM 633 O O . GLN A 1 80 ? 2.845 4.755 0.491 1.00 93.88 80 GLN A O 1
ATOM 638 N N . PHE A 1 81 ? 2.696 4.214 2.662 1.00 94.88 81 PHE A N 1
ATOM 639 C CA . PHE A 1 81 ? 1.436 4.920 2.848 1.00 94.88 81 PHE A CA 1
ATOM 640 C C . PHE A 1 81 ? 1.693 6.422 2.897 1.00 94.88 81 PHE A C 1
ATOM 642 O O . PHE A 1 81 ? 2.704 6.873 3.424 1.00 94.88 81 PHE A O 1
ATOM 649 N N . GLN A 1 82 ? 0.785 7.200 2.321 1.00 90.62 82 GLN A N 1
ATOM 650 C CA . GLN A 1 82 ? 0.939 8.642 2.199 1.00 90.62 82 GLN A CA 1
ATOM 651 C C . GLN A 1 82 ? -0.053 9.361 3.116 1.00 90.62 82 GLN A C 1
ATOM 653 O O . GLN A 1 82 ? -1.192 8.923 3.319 1.00 90.62 82 GLN A O 1
ATOM 658 N N . LYS A 1 83 ? 0.372 10.513 3.640 1.00 86.19 83 LYS A N 1
ATOM 659 C CA . LYS A 1 83 ? -0.462 11.436 4.417 1.00 86.19 83 LYS A CA 1
ATOM 660 C C . LYS A 1 83 ? -1.235 12.376 3.488 1.00 86.19 83 LYS A C 1
ATOM 662 O O . LYS A 1 83 ? -0.989 13.579 3.461 1.00 86.19 83 LYS A O 1
ATOM 667 N N . MET A 1 84 ? -2.170 11.824 2.720 1.00 85.19 84 MET A N 1
ATOM 668 C CA . MET A 1 84 ? -3.102 12.615 1.912 1.00 85.19 84 MET A CA 1
ATOM 669 C C . MET A 1 84 ? -4.390 12.860 2.707 1.00 85.19 84 MET A C 1
ATOM 671 O O . MET A 1 84 ? -4.940 11.903 3.248 1.00 85.19 84 MET A O 1
ATOM 675 N N . PRO A 1 85 ? -4.886 14.107 2.821 1.00 84.06 85 PRO A N 1
ATOM 676 C CA . PRO A 1 85 ? -6.083 14.410 3.612 1.00 84.06 85 PRO A CA 1
ATOM 677 C C . PRO A 1 85 ? -7.378 13.907 2.958 1.00 84.06 85 PRO A C 1
ATOM 679 O O . PRO A 1 85 ? -8.365 13.655 3.646 1.00 84.06 85 PRO A O 1
ATOM 682 N N . THR A 1 86 ? -7.390 13.763 1.635 1.00 84.62 86 THR A N 1
ATOM 683 C CA . THR A 1 86 ? -8.607 13.525 0.854 1.00 84.62 86 THR A CA 1
ATOM 684 C C . THR A 1 86 ? -9.025 12.061 0.811 1.00 84.62 86 THR A C 1
ATOM 686 O O . THR A 1 86 ? -10.207 11.775 0.942 1.00 84.62 86 THR A O 1
ATOM 689 N N . PHE A 1 87 ? -8.082 11.141 0.618 1.00 85.19 87 PHE A N 1
ATOM 690 C CA . PHE A 1 87 ? -8.335 9.703 0.526 1.00 85.19 87 PHE A CA 1
ATOM 691 C C . PHE A 1 87 ? -7.063 8.923 0.886 1.00 85.19 87 PHE A C 1
ATOM 693 O O . PHE A 1 87 ? -5.964 9.462 0.730 1.00 85.19 87 PHE A O 1
ATOM 700 N N . PRO A 1 88 ? -7.185 7.682 1.389 1.00 90.69 88 PRO A N 1
ATOM 701 C CA . PRO A 1 88 ? -6.035 6.849 1.705 1.00 90.69 88 PRO A CA 1
ATOM 702 C C . PRO A 1 88 ? -5.292 6.456 0.428 1.00 90.69 88 PRO A C 1
ATOM 704 O O . PRO A 1 88 ? -5.848 5.801 -0.460 1.00 90.69 88 PRO A O 1
ATOM 707 N N . THR A 1 89 ? -4.020 6.833 0.357 1.00 91.50 89 THR A N 1
ATOM 708 C CA . THR A 1 89 ? -3.147 6.497 -0.766 1.00 91.50 89 THR A CA 1
ATOM 709 C C . THR A 1 89 ? -1.848 5.868 -0.307 1.00 91.50 89 THR A C 1
ATOM 711 O O . THR A 1 89 ? -1.395 6.038 0.830 1.00 91.50 89 THR A O 1
ATOM 714 N N . CYS A 1 90 ? -1.221 5.153 -1.229 1.00 93.56 90 CYS A N 1
ATOM 715 C CA . CYS A 1 90 ? 0.140 4.684 -1.089 1.00 93.56 90 CYS A CA 1
ATOM 716 C C . CYS A 1 90 ? 0.945 4.920 -2.367 1.00 93.56 90 CYS A C 1
ATOM 718 O O . CYS A 1 90 ? 0.399 5.140 -3.449 1.00 93.56 90 CYS A O 1
ATOM 720 N N . SER A 1 91 ? 2.261 4.823 -2.250 1.00 93.56 91 SER A N 1
ATOM 721 C CA . SER A 1 91 ? 3.149 4.577 -3.375 1.00 93.56 91 SER A CA 1
ATOM 722 C C . SER A 1 91 ? 3.643 3.133 -3.359 1.00 93.56 91 SER A C 1
ATOM 724 O O . SER A 1 91 ? 3.727 2.492 -2.310 1.00 93.56 91 SER A O 1
ATOM 726 N N . LEU A 1 92 ? 3.954 2.623 -4.546 1.00 94.12 92 LEU A N 1
ATOM 727 C CA . LEU A 1 92 ? 4.607 1.346 -4.776 1.00 94.12 92 LEU A CA 1
ATOM 728 C C . LEU A 1 92 ? 5.976 1.623 -5.386 1.00 94.12 92 LEU A C 1
ATOM 730 O O . LEU A 1 92 ? 6.061 2.230 -6.449 1.00 94.12 92 LEU A O 1
ATOM 734 N N . LYS A 1 93 ? 7.039 1.159 -4.741 1.00 95.31 93 LYS A N 1
ATOM 735 C CA . LYS A 1 93 ? 8.413 1.283 -5.221 1.00 95.31 93 LYS A CA 1
ATOM 736 C C . LYS A 1 93 ? 9.018 -0.097 -5.409 1.00 95.31 93 LYS A C 1
ATOM 738 O O . LYS A 1 93 ? 9.023 -0.903 -4.485 1.00 95.31 93 LYS A O 1
ATOM 743 N N . THR A 1 94 ? 9.557 -0.377 -6.587 1.00 95.25 94 THR A N 1
ATOM 744 C CA . THR A 1 94 ? 10.255 -1.636 -6.873 1.00 95.25 94 THR A CA 1
ATOM 745 C C . THR A 1 94 ? 11.598 -1.358 -7.531 1.00 95.25 94 THR A C 1
ATOM 747 O O . THR A 1 94 ? 11.714 -0.488 -8.390 1.00 95.25 94 THR A O 1
ATOM 750 N N . ALA A 1 95 ? 12.638 -2.063 -7.091 1.00 96.25 95 ALA A N 1
ATOM 751 C CA . ALA A 1 95 ? 13.963 -1.953 -7.688 1.00 96.25 95 ALA A CA 1
ATOM 752 C C . ALA A 1 95 ? 14.022 -2.737 -9.003 1.00 96.25 95 ALA A C 1
ATOM 754 O O . ALA A 1 95 ? 13.476 -3.834 -9.089 1.00 96.25 95 ALA A O 1
ATOM 755 N N . ILE A 1 96 ? 14.750 -2.233 -9.996 1.00 96.50 96 ILE A N 1
ATOM 756 C CA . ILE A 1 96 ? 15.164 -3.041 -11.145 1.00 96.50 96 ILE A CA 1
ATOM 757 C C . ILE A 1 96 ? 16.425 -3.797 -10.715 1.00 96.50 96 ILE A C 1
ATOM 759 O O . ILE A 1 96 ? 17.498 -3.213 -10.548 1.00 96.50 96 ILE A O 1
ATOM 763 N N . VAL A 1 97 ? 16.283 -5.099 -10.460 1.00 96.06 97 VAL A N 1
ATOM 764 C CA . VAL A 1 97 ? 17.383 -5.937 -9.946 1.00 96.06 97 VAL A CA 1
ATOM 765 C C . VAL A 1 97 ? 18.274 -6.467 -11.060 1.00 96.06 97 VAL A C 1
ATOM 767 O O . VAL A 1 97 ? 19.436 -6.763 -10.816 1.00 96.06 97 VAL A O 1
ATOM 770 N N . SER A 1 98 ? 17.744 -6.579 -12.276 1.00 96.00 98 SER A N 1
ATOM 771 C CA . SER A 1 98 ? 18.500 -6.817 -13.507 1.00 96.00 98 SER A CA 1
ATOM 772 C C . SER A 1 98 ? 17.637 -6.450 -14.710 1.00 96.00 98 SER A C 1
ATOM 774 O O . SER A 1 98 ? 16.419 -6.315 -14.587 1.00 96.00 98 SER A O 1
ATOM 776 N N . GLY A 1 99 ? 18.243 -6.289 -15.879 1.00 95.62 99 GLY A N 1
ATOM 777 C CA . GLY A 1 99 ? 17.496 -6.001 -17.091 1.00 95.62 99 GLY A CA 1
ATOM 778 C C . GLY A 1 99 ? 18.365 -5.461 -18.209 1.00 95.62 99 GLY A C 1
ATOM 779 O O . GLY A 1 99 ? 19.540 -5.154 -18.004 1.00 95.62 99 GLY A O 1
ATOM 780 N N . SER A 1 100 ? 17.768 -5.307 -19.383 1.00 96.94 100 SER A N 1
ATOM 781 C CA . SER A 1 100 ? 18.412 -4.663 -20.517 1.00 96.94 100 SER A CA 1
ATOM 782 C C . SER A 1 100 ? 17.441 -3.808 -21.315 1.00 96.94 100 SER A C 1
ATOM 784 O O . SER A 1 100 ? 16.220 -3.967 -21.259 1.00 96.94 100 SER A O 1
ATOM 786 N N . ILE A 1 101 ? 18.021 -2.862 -22.041 1.00 97.06 101 ILE A N 1
ATOM 787 C CA . ILE A 1 101 ? 17.335 -2.013 -23.008 1.00 97.06 101 ILE A CA 1
ATOM 788 C C . ILE A 1 101 ? 18.039 -2.157 -24.351 1.00 97.06 101 ILE A C 1
ATOM 790 O O . ILE A 1 101 ? 19.263 -2.274 -24.390 1.00 97.06 101 ILE A O 1
ATOM 794 N N . TRP A 1 102 ? 17.290 -2.164 -25.445 1.00 97.19 102 TRP A N 1
ATOM 795 C CA . TRP A 1 102 ? 17.850 -2.246 -26.796 1.00 97.19 102 TRP A CA 1
ATOM 796 C C . TRP A 1 102 ? 16.879 -1.659 -27.813 1.00 97.19 102 TRP A C 1
ATOM 798 O O . TRP A 1 102 ? 15.683 -1.528 -27.546 1.00 97.19 102 TRP A O 1
ATOM 808 N N . THR A 1 103 ? 17.388 -1.329 -28.992 1.00 96.38 103 THR A N 1
ATOM 809 C CA . THR A 1 103 ? 16.569 -0.947 -30.141 1.00 96.38 103 THR A CA 1
ATOM 810 C C . THR A 1 103 ? 16.421 -2.129 -31.092 1.00 96.38 103 THR A C 1
ATOM 812 O O . THR A 1 103 ? 17.312 -2.972 -31.184 1.00 96.38 103 THR A O 1
ATOM 815 N N . SER A 1 104 ? 15.303 -2.213 -31.802 1.00 96.06 104 SER A N 1
ATOM 816 C CA . SER A 1 104 ? 15.105 -3.183 -32.882 1.00 96.06 104 SER A CA 1
ATOM 817 C C . SER A 1 104 ? 14.394 -2.520 -34.056 1.00 96.06 104 SER A C 1
ATOM 819 O O . SER A 1 104 ? 13.639 -1.563 -33.877 1.00 96.06 104 SER A O 1
ATOM 821 N N . GLU A 1 105 ? 14.623 -3.018 -35.264 1.00 94.50 105 GLU A N 1
ATOM 822 C CA . GLU A 1 105 ? 13.938 -2.517 -36.456 1.00 94.50 105 GLU A CA 1
ATOM 823 C C . GLU A 1 105 ? 12.475 -2.982 -36.470 1.00 94.50 105 GLU A C 1
ATOM 825 O O . GLU A 1 105 ? 12.127 -3.992 -35.857 1.00 94.50 105 GLU A O 1
ATOM 830 N N . LEU A 1 106 ? 11.594 -2.275 -37.190 1.00 91.75 106 LEU A N 1
ATOM 831 C CA . LEU A 1 106 ? 10.188 -2.697 -37.298 1.00 91.75 106 LEU A CA 1
ATOM 832 C C . LEU A 1 106 ? 10.023 -4.043 -38.002 1.00 91.75 106 LEU A C 1
ATOM 834 O O . LEU A 1 106 ? 9.157 -4.831 -37.628 1.00 91.75 106 LEU A O 1
ATOM 838 N N . ASN A 1 107 ? 10.853 -4.292 -39.015 1.00 92.69 107 ASN A N 1
ATOM 839 C CA . ASN A 1 107 ? 10.796 -5.506 -39.826 1.00 92.69 107 ASN A CA 1
ATOM 840 C C . ASN A 1 107 ? 11.584 -6.672 -39.209 1.00 92.69 107 ASN A C 1
ATOM 842 O O . ASN A 1 107 ? 11.455 -7.798 -39.682 1.00 92.69 107 ASN A O 1
ATOM 846 N N . ASP A 1 108 ? 12.378 -6.407 -38.168 1.00 91.62 108 ASP A N 1
ATOM 847 C CA . ASP A 1 108 ? 13.143 -7.407 -37.424 1.00 91.62 108 ASP A CA 1
ATOM 848 C C . ASP A 1 108 ? 13.124 -7.081 -35.916 1.00 91.62 108 ASP A C 1
ATOM 850 O O . ASP A 1 108 ? 14.096 -6.564 -35.352 1.00 91.62 108 ASP A O 1
ATOM 854 N N . PRO A 1 109 ? 11.979 -7.323 -35.250 1.00 86.81 109 PRO A N 1
ATOM 855 C CA . PRO A 1 109 ? 11.743 -6.874 -33.881 1.00 86.81 109 PRO A CA 1
ATOM 856 C C . PRO A 1 109 ? 12.484 -7.696 -32.814 1.00 86.81 109 PRO A C 1
ATOM 858 O O . PRO A 1 109 ? 12.438 -7.346 -31.630 1.00 86.81 109 PRO A O 1
ATOM 861 N N . ASP A 1 110 ? 13.142 -8.787 -33.208 1.00 88.56 110 ASP A N 1
ATOM 862 C CA . ASP A 1 110 ? 13.844 -9.688 -32.292 1.00 88.56 110 ASP A CA 1
ATOM 863 C C . ASP A 1 110 ? 15.357 -9.413 -32.256 1.00 88.56 110 ASP A C 1
ATOM 865 O O . ASP A 1 110 ? 16.036 -9.791 -31.295 1.00 88.56 110 ASP A O 1
ATOM 869 N N . THR A 1 111 ? 15.888 -8.689 -33.246 1.00 93.06 111 THR A N 1
ATOM 870 C CA . THR A 1 111 ? 17.288 -8.257 -33.254 1.00 93.06 111 THR A CA 1
ATOM 871 C C . THR A 1 111 ? 17.546 -7.182 -32.198 1.00 93.06 111 THR A C 1
ATOM 873 O O . THR A 1 111 ? 16.907 -6.131 -32.163 1.00 93.06 111 THR A O 1
ATOM 876 N N . LYS A 1 112 ? 18.542 -7.426 -31.340 1.00 95.06 112 LYS A N 1
ATOM 877 C CA . LYS A 1 112 ? 18.935 -6.527 -30.247 1.00 95.06 112 LYS A CA 1
ATOM 878 C C . LYS A 1 112 ? 20.064 -5.578 -30.645 1.00 95.06 112 LYS A C 1
ATOM 880 O O . LYS A 1 112 ? 21.237 -5.851 -30.393 1.00 95.06 112 LYS A O 1
ATOM 885 N N . GLN A 1 113 ? 19.727 -4.444 -31.248 1.00 93.44 113 GLN A N 1
ATOM 886 C CA . GLN A 1 113 ? 20.703 -3.400 -31.562 1.00 93.44 113 GLN A CA 1
ATOM 887 C C . GLN A 1 113 ? 20.979 -2.529 -30.327 1.00 93.44 113 GLN A C 1
ATOM 889 O O . GLN A 1 113 ? 20.068 -2.190 -29.574 1.00 93.44 113 GLN A O 1
ATOM 894 N N . ASN A 1 114 ? 22.243 -2.143 -30.120 1.00 92.44 114 ASN A N 1
ATOM 895 C CA . ASN A 1 114 ? 22.668 -1.268 -29.016 1.00 92.44 114 ASN A CA 1
ATOM 896 C C . ASN A 1 114 ? 22.224 -1.753 -27.622 1.00 92.44 114 ASN A C 1
ATOM 898 O O . ASN A 1 114 ? 21.878 -0.939 -26.764 1.00 92.44 114 ASN A O 1
ATOM 902 N N . GLU A 1 115 ? 22.210 -3.072 -27.392 1.00 96.56 115 GLU A N 1
ATOM 903 C CA . GLU A 1 115 ? 21.794 -3.615 -26.100 1.00 96.56 115 GLU A CA 1
ATOM 904 C C . GLU A 1 115 ? 22.693 -3.098 -24.975 1.00 96.56 115 GLU A C 1
ATOM 906 O O . GLU A 1 115 ? 23.916 -3.254 -24.992 1.00 96.56 115 GLU A O 1
ATOM 911 N N . LYS A 1 116 ? 22.063 -2.504 -23.965 1.00 95.88 116 LYS A N 1
ATOM 912 C CA . LYS A 1 116 ? 22.716 -2.060 -22.742 1.00 95.88 116 LYS A CA 1
ATOM 913 C C . LYS A 1 116 ? 22.121 -2.804 -21.560 1.00 95.88 116 LYS A C 1
ATOM 915 O O . LYS A 1 116 ? 20.921 -2.720 -21.302 1.00 95.88 116 LYS A O 1
ATOM 920 N N . GLN A 1 117 ? 22.982 -3.510 -20.835 1.00 96.75 117 GLN A N 1
ATOM 921 C CA . GLN A 1 117 ? 22.633 -4.093 -19.545 1.00 96.75 117 GLN A CA 1
ATOM 922 C C . GLN A 1 117 ? 22.513 -2.977 -18.508 1.00 96.75 117 GLN A C 1
ATOM 924 O O . GLN A 1 117 ? 23.316 -2.040 -18.494 1.00 96.75 117 GLN A O 1
ATOM 929 N N . LEU A 1 118 ? 21.486 -3.061 -17.670 1.00 94.38 118 LEU A N 1
ATOM 930 C CA . LEU A 1 118 ? 21.274 -2.120 -16.583 1.00 94.38 118 LEU A CA 1
ATOM 931 C C . LEU A 1 118 ? 22.037 -2.573 -15.342 1.00 94.38 118 LEU A C 1
ATOM 933 O O . LEU A 1 118 ? 22.017 -3.750 -14.977 1.00 94.38 118 LEU A O 1
ATOM 937 N N . ASP A 1 119 ? 22.672 -1.612 -14.676 1.00 89.94 119 ASP A N 1
ATOM 938 C CA . ASP A 1 119 ? 23.338 -1.843 -13.403 1.00 89.94 119 ASP A CA 1
ATOM 939 C C . ASP A 1 119 ? 22.312 -2.265 -12.345 1.00 89.94 119 ASP A C 1
ATOM 941 O O . ASP A 1 119 ? 21.277 -1.618 -12.144 1.00 89.94 119 ASP A O 1
ATOM 945 N N . THR A 1 120 ? 22.613 -3.355 -11.644 1.00 84.81 120 THR A N 1
ATOM 946 C CA . THR A 1 120 ? 21.780 -3.836 -10.544 1.00 84.81 120 THR A CA 1
ATOM 947 C C . THR A 1 120 ? 21.707 -2.765 -9.461 1.00 84.81 120 THR A C 1
ATOM 949 O O . THR A 1 120 ? 22.736 -2.183 -9.121 1.00 84.81 120 THR A O 1
ATOM 952 N N . THR A 1 121 ? 20.534 -2.544 -8.864 1.00 81.38 121 THR A N 1
ATOM 953 C CA . THR A 1 121 ? 20.321 -1.593 -7.747 1.00 81.38 121 THR A CA 1
ATOM 954 C C . THR A 1 121 ? 20.444 -0.104 -8.092 1.00 81.38 121 THR A C 1
ATOM 956 O O . THR A 1 121 ? 20.366 0.726 -7.191 1.00 81.38 121 THR A O 1
ATOM 959 N N . THR A 1 122 ? 20.577 0.256 -9.371 1.00 94.56 122 THR A N 1
ATOM 960 C CA . THR A 1 122 ? 20.666 1.666 -9.793 1.00 94.56 122 THR A CA 1
ATOM 961 C C . THR A 1 122 ? 19.303 2.294 -10.067 1.00 94.56 122 THR A C 1
ATOM 963 O O . THR A 1 122 ? 19.164 3.505 -9.962 1.00 94.56 122 THR A O 1
ATOM 966 N N . TYR A 1 123 ? 18.289 1.507 -10.416 1.00 96.94 123 TYR A N 1
ATOM 967 C CA . TYR A 1 123 ? 16.998 2.046 -10.840 1.00 96.94 123 TYR A CA 1
ATOM 968 C C . TYR A 1 123 ? 15.863 1.552 -9.954 1.00 96.94 123 TYR A C 1
ATOM 970 O O . TYR A 1 123 ? 15.836 0.386 -9.548 1.00 96.94 123 TYR A O 1
ATOM 978 N N . TRP A 1 124 ? 14.884 2.423 -9.727 1.00 96.88 124 TRP A N 1
ATOM 979 C CA . TRP A 1 124 ? 13.619 2.079 -9.090 1.00 96.88 124 TRP A CA 1
ATOM 980 C C . TRP A 1 124 ? 12.459 2.580 -9.931 1.00 96.88 124 TRP A C 1
ATOM 982 O O . TRP A 1 124 ? 12.475 3.711 -10.397 1.00 96.88 124 TRP A O 1
ATOM 992 N N . ILE A 1 125 ? 11.438 1.750 -10.092 1.00 96.25 125 ILE A N 1
ATOM 993 C CA . ILE A 1 125 ? 10.148 2.179 -10.621 1.00 96.25 125 ILE A CA 1
ATOM 994 C C . ILE A 1 125 ? 9.290 2.557 -9.420 1.00 96.25 125 ILE A C 1
ATOM 996 O O . ILE A 1 125 ? 9.064 1.721 -8.538 1.00 96.25 125 ILE A O 1
ATOM 1000 N N . THR A 1 126 ? 8.812 3.796 -9.398 1.00 95.56 126 THR A N 1
ATOM 1001 C CA . THR A 1 126 ? 7.913 4.296 -8.359 1.00 95.56 126 THR A CA 1
ATOM 1002 C C . THR A 1 126 ? 6.575 4.676 -8.986 1.00 95.56 126 THR A C 1
ATOM 1004 O O . THR A 1 126 ? 6.509 5.450 -9.936 1.00 95.56 126 THR A O 1
ATOM 1007 N N . ILE A 1 127 ? 5.495 4.125 -8.438 1.00 93.62 127 ILE A N 1
ATOM 1008 C CA . ILE A 1 127 ? 4.112 4.458 -8.775 1.00 93.62 127 ILE A CA 1
ATOM 1009 C C . ILE A 1 127 ? 3.526 5.163 -7.555 1.00 93.62 127 ILE A C 1
ATOM 1011 O O . ILE A 1 127 ? 3.444 4.567 -6.486 1.00 93.62 127 ILE A O 1
ATOM 1015 N N . SER A 1 128 ? 3.147 6.429 -7.683 1.00 91.81 128 SER A N 1
ATOM 1016 C CA . SER A 1 128 ? 2.624 7.239 -6.574 1.00 91.81 128 SER A CA 1
ATOM 1017 C C . SER A 1 128 ? 1.131 7.515 -6.714 1.00 91.81 128 SER A C 1
ATOM 1019 O O . SER A 1 128 ? 0.582 7.433 -7.813 1.00 91.81 128 SER A O 1
ATOM 1021 N N . ASN A 1 129 ? 0.506 7.900 -5.595 1.00 89.19 129 ASN A N 1
ATOM 1022 C CA . ASN A 1 129 ? -0.916 8.251 -5.489 1.00 89.19 129 ASN A CA 1
ATOM 1023 C C . ASN A 1 129 ? -1.854 7.083 -5.823 1.00 89.19 129 ASN A C 1
ATOM 1025 O O . ASN A 1 129 ? -2.948 7.272 -6.356 1.00 89.19 129 ASN A O 1
ATOM 1029 N N . ILE A 1 130 ? -1.425 5.862 -5.508 1.00 89.94 130 ILE A N 1
ATOM 1030 C CA . ILE A 1 130 ? -2.246 4.676 -5.694 1.00 89.94 130 ILE A CA 1
ATOM 1031 C C . ILE A 1 130 ? -3.333 4.684 -4.628 1.00 89.94 130 ILE A C 1
ATOM 1033 O O . ILE A 1 130 ? -3.039 4.756 -3.434 1.00 89.94 130 ILE A O 1
ATOM 1037 N N . SER A 1 131 ? -4.588 4.626 -5.059 1.00 88.00 131 SER A N 1
ATOM 1038 C CA . SER A 1 131 ? -5.715 4.500 -4.139 1.00 88.00 131 SER A CA 1
ATOM 1039 C C . SER A 1 131 ? -5.810 3.069 -3.623 1.00 88.00 131 SER A C 1
ATOM 1041 O O . SER A 1 131 ? -5.576 2.108 -4.355 1.00 88.00 131 SER A O 1
ATOM 1043 N N . LEU A 1 132 ? -6.166 2.923 -2.352 1.00 91.12 132 LEU A N 1
ATOM 1044 C CA . LEU A 1 132 ? -6.505 1.618 -1.798 1.00 91.12 132 LEU A CA 1
ATOM 1045 C C . LEU A 1 132 ? -7.972 1.281 -2.110 1.00 91.12 132 LEU A C 1
ATOM 1047 O O . LEU A 1 132 ? -8.837 2.164 -2.087 1.00 91.12 132 LEU A O 1
ATOM 1051 N N . SER A 1 133 ? -8.244 -0.000 -2.352 1.00 92.25 133 SER A N 1
ATOM 1052 C CA . SER A 1 133 ? -9.594 -0.515 -2.617 1.00 92.25 133 SER A CA 1
ATOM 1053 C C . SER A 1 133 ? -9.880 -1.755 -1.774 1.00 92.25 133 SER A C 1
ATOM 1055 O O . SER A 1 133 ? -8.963 -2.444 -1.322 1.00 92.25 133 SER A O 1
ATOM 1057 N N . ALA A 1 134 ? -11.162 -2.057 -1.589 1.00 93.88 134 ALA A N 1
ATOM 1058 C CA . ALA A 1 134 ? -11.646 -3.298 -1.012 1.00 93.88 134 ALA A CA 1
ATOM 1059 C C . ALA A 1 134 ? -12.242 -4.200 -2.099 1.00 93.88 134 ALA A C 1
ATOM 1061 O O . ALA A 1 134 ? -13.075 -3.763 -2.898 1.00 93.88 134 ALA A O 1
ATOM 1062 N N . LEU A 1 135 ? -11.843 -5.469 -2.091 1.00 93.00 135 LEU A N 1
ATOM 1063 C CA . LEU A 1 135 ? -12.391 -6.524 -2.938 1.00 93.00 135 LEU A CA 1
ATOM 1064 C C . LEU A 1 135 ? -13.182 -7.538 -2.100 1.00 93.00 135 LEU A C 1
ATOM 1066 O O . LEU A 1 135 ? -12.924 -7.697 -0.902 1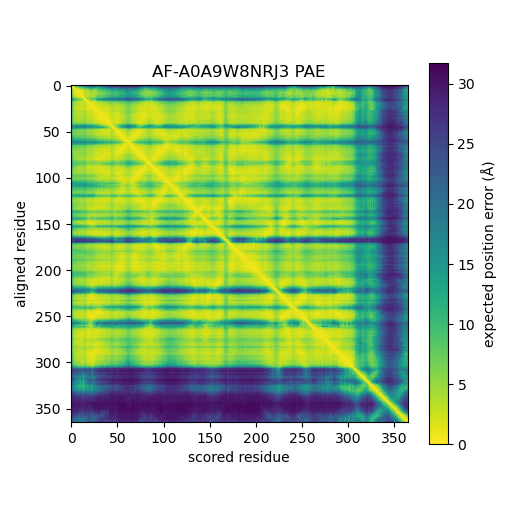.00 93.00 135 LEU A O 1
ATOM 1070 N N . ASP A 1 136 ? -14.138 -8.227 -2.718 1.00 91.25 136 ASP A N 1
ATOM 1071 C CA . ASP A 1 136 ? -14.701 -9.470 -2.182 1.00 91.25 136 ASP A CA 1
ATOM 1072 C C . ASP A 1 136 ? -13.851 -10.699 -2.568 1.00 91.25 136 ASP A C 1
ATOM 1074 O O . ASP A 1 136 ? -12.771 -10.564 -3.138 1.00 91.25 136 ASP A O 1
ATOM 1078 N N . GLY A 1 137 ? -14.313 -11.903 -2.212 1.00 83.38 137 GLY A N 1
ATOM 1079 C CA . GLY A 1 137 ? -13.624 -13.161 -2.538 1.00 83.38 137 GLY A CA 1
ATOM 1080 C C . GLY A 1 137 ? -13.660 -13.573 -4.011 1.00 83.38 137 GLY A C 1
ATOM 1081 O O . GLY A 1 137 ? -12.991 -14.538 -4.363 1.00 83.38 137 GLY A O 1
ATOM 1082 N N . ASP A 1 138 ? -14.403 -12.848 -4.852 1.00 85.12 138 ASP A N 1
ATOM 1083 C CA . ASP A 1 138 ? -14.456 -13.035 -6.306 1.00 85.12 138 ASP A CA 1
ATOM 1084 C C . ASP A 1 138 ? -13.678 -11.923 -7.042 1.00 85.12 138 ASP A C 1
ATOM 1086 O O . ASP A 1 138 ? -13.901 -11.684 -8.232 1.00 85.12 138 ASP A O 1
ATOM 1090 N N . ASP A 1 139 ? -12.820 -11.187 -6.330 1.00 84.62 139 ASP A N 1
ATOM 1091 C CA . ASP A 1 139 ? -12.030 -10.055 -6.824 1.00 84.62 139 ASP A CA 1
ATOM 1092 C C . ASP A 1 139 ? -12.861 -8.866 -7.339 1.00 84.62 139 ASP A C 1
ATOM 1094 O O . ASP A 1 139 ? -12.363 -8.004 -8.074 1.00 84.62 139 ASP A O 1
ATOM 1098 N N . LYS A 1 140 ? -14.137 -8.769 -6.945 1.00 89.44 140 LYS A N 1
ATOM 1099 C CA . LYS A 1 140 ? -15.004 -7.650 -7.329 1.00 89.44 140 LYS A CA 1
ATOM 1100 C C . LYS A 1 140 ? -14.792 -6.486 -6.378 1.00 89.44 140 LYS A C 1
ATOM 1102 O O . LYS A 1 140 ? -14.755 -6.654 -5.161 1.00 89.44 140 LYS A O 1
ATOM 1107 N N . ASN A 1 141 ? -14.699 -5.281 -6.935 1.00 90.62 141 ASN A N 1
ATOM 1108 C CA . ASN A 1 141 ? -14.594 -4.062 -6.140 1.00 90.62 141 ASN A CA 1
ATOM 1109 C C . ASN A 1 141 ? -15.895 -3.829 -5.350 1.00 90.62 141 ASN A C 1
ATOM 1111 O O . ASN A 1 141 ? -16.980 -3.792 -5.932 1.00 90.62 141 ASN A O 1
ATOM 1115 N N . VAL A 1 142 ? -15.768 -3.668 -4.032 1.00 91.69 142 VAL A N 1
ATOM 1116 C CA . VAL A 1 142 ? -16.883 -3.389 -3.113 1.00 91.69 142 VAL A CA 1
ATOM 1117 C C . VAL A 1 142 ? -16.779 -2.023 -2.425 1.00 91.69 142 VAL A C 1
ATOM 1119 O O . VAL A 1 142 ? -17.639 -1.680 -1.613 1.00 91.69 142 VAL A O 1
ATOM 1122 N N . GLY A 1 143 ? -15.733 -1.251 -2.723 1.00 90.06 143 GLY A N 1
ATOM 1123 C CA . GLY A 1 143 ? -15.535 0.109 -2.231 1.00 90.06 143 GLY A CA 1
ATOM 1124 C C . GLY A 1 143 ? -14.082 0.575 -2.329 1.00 90.06 143 GLY A C 1
ATOM 1125 O O . GLY A 1 143 ? -13.146 -0.225 -2.294 1.00 90.06 143 GLY A O 1
ATOM 1126 N N . GLY A 1 144 ? -13.892 1.886 -2.439 1.00 86.94 144 GLY A N 1
ATOM 1127 C CA . GLY A 1 144 ? -12.595 2.555 -2.387 1.00 86.94 144 GLY A CA 1
ATOM 1128 C C . GLY A 1 144 ? -12.328 3.237 -1.044 1.00 86.94 144 GLY A C 1
ATOM 1129 O O . GLY A 1 144 ? -13.112 3.156 -0.101 1.00 86.94 144 GLY A O 1
ATOM 1130 N N . GLY A 1 145 ? -11.218 3.973 -0.971 1.00 79.00 145 GLY A N 1
ATOM 1131 C CA . GLY A 1 145 ? -10.780 4.674 0.242 1.00 79.00 145 GLY A CA 1
ATOM 1132 C C . GLY A 1 145 ? -11.745 5.697 0.846 1.00 79.00 145 GLY A C 1
ATOM 1133 O O . GLY A 1 145 ? -11.623 6.031 2.023 1.00 79.00 145 GLY A O 1
ATOM 1134 N N . ASN A 1 146 ? -12.716 6.177 0.070 1.00 82.62 146 ASN A N 1
ATOM 1135 C CA . ASN A 1 146 ? -13.732 7.119 0.544 1.00 82.62 146 ASN A CA 1
ATOM 1136 C C . ASN A 1 146 ? -15.033 6.443 0.981 1.00 82.62 146 ASN A C 1
ATOM 1138 O O . ASN A 1 146 ? -15.891 7.102 1.578 1.00 82.62 146 ASN A O 1
ATOM 1142 N N . ASP A 1 147 ? -15.180 5.150 0.705 1.00 89.81 147 ASP A N 1
ATOM 1143 C CA . ASP A 1 147 ? -16.424 4.425 0.894 1.00 89.81 147 ASP A CA 1
ATOM 1144 C C . ASP A 1 147 ? -16.446 3.721 2.245 1.00 89.81 147 ASP A C 1
ATOM 1146 O O . ASP A 1 147 ? -15.446 3.182 2.714 1.00 89.81 147 ASP A O 1
ATOM 1150 N N . THR A 1 148 ? -17.622 3.684 2.872 1.00 93.00 148 THR A N 1
ATOM 1151 C CA . THR A 1 148 ? -17.871 2.728 3.953 1.00 93.00 148 THR A CA 1
ATOM 1152 C C . THR A 1 148 ? -18.202 1.384 3.324 1.00 93.00 148 THR A C 1
ATOM 1154 O O . THR A 1 148 ? -19.260 1.235 2.708 1.00 93.00 148 THR A O 1
ATOM 1157 N N . VAL A 1 149 ? -17.328 0.400 3.506 1.00 93.75 149 VAL A N 1
ATOM 1158 C CA . VAL A 1 149 ? -17.543 -0.953 2.997 1.00 93.75 149 VAL A CA 1
ATOM 1159 C C . VAL A 1 149 ? -18.426 -1.702 3.981 1.00 93.75 149 VAL A C 1
ATOM 1161 O O . VAL A 1 149 ? -18.047 -1.928 5.129 1.00 93.75 149 VAL A O 1
ATOM 1164 N N . ASN A 1 150 ? -19.619 -2.083 3.534 1.00 94.06 150 ASN A N 1
ATOM 1165 C CA . ASN A 1 150 ? -20.574 -2.828 4.344 1.00 94.06 150 ASN A CA 1
ATOM 1166 C C . ASN A 1 150 ? -20.479 -4.320 4.032 1.00 94.06 150 ASN A C 1
ATOM 1168 O O . ASN A 1 150 ? -20.401 -4.728 2.869 1.00 94.06 150 ASN A O 1
ATOM 1172 N N . PHE A 1 151 ? -20.540 -5.144 5.071 1.00 93.50 151 PHE A N 1
ATOM 1173 C CA . PHE A 1 151 ? -20.741 -6.571 4.889 1.00 93.50 151 PHE A CA 1
ATOM 1174 C C . PHE A 1 151 ? -22.217 -6.867 4.589 1.00 93.50 151 PHE A C 1
ATOM 1176 O O . PHE A 1 151 ? -23.100 -6.229 5.172 1.00 93.50 151 PHE A O 1
ATOM 1183 N N . PRO A 1 152 ? -22.522 -7.850 3.723 1.00 89.69 152 PRO A N 1
ATOM 1184 C CA . PRO A 1 152 ? -23.898 -8.236 3.471 1.00 89.69 152 PRO A CA 1
ATOM 1185 C C . PRO A 1 152 ? -24.531 -8.792 4.750 1.00 89.69 152 PRO A C 1
ATOM 1187 O O . PRO A 1 152 ? -23.905 -9.531 5.518 1.00 89.69 152 PRO A O 1
ATOM 1190 N N . SER A 1 153 ? -25.792 -8.441 4.989 1.00 84.62 153 SER A N 1
ATOM 1191 C CA . SER A 1 153 ? -26.528 -8.957 6.141 1.00 84.62 153 SER A CA 1
ATOM 1192 C C . SER A 1 153 ? -26.706 -10.470 6.019 1.00 84.62 153 SER A C 1
ATOM 1194 O O . SER A 1 153 ? -27.137 -10.962 4.980 1.00 84.62 153 SER A O 1
ATOM 1196 N N . ASN A 1 154 ? -26.412 -11.200 7.098 1.00 82.44 154 ASN A N 1
ATOM 1197 C CA . ASN A 1 154 ? -26.597 -12.654 7.208 1.00 82.44 154 ASN A CA 1
ATOM 1198 C C . ASN A 1 154 ? -25.777 -13.515 6.232 1.00 82.44 154 ASN A C 1
ATOM 1200 O O . ASN A 1 154 ? -26.042 -14.709 6.123 1.00 82.44 154 ASN A O 1
ATOM 1204 N N . VAL A 1 155 ? -24.778 -12.943 5.554 1.00 89.56 155 VAL A N 1
ATOM 1205 C CA . VAL A 1 155 ? -23.844 -13.699 4.714 1.00 89.56 155 VAL A CA 1
ATOM 1206 C C . VAL A 1 155 ? -22.445 -13.537 5.278 1.00 89.56 155 VAL A C 1
ATOM 1208 O O . VAL A 1 155 ? -21.943 -12.423 5.432 1.00 89.56 155 VAL A O 1
ATOM 1211 N N . GLU A 1 156 ? -21.842 -14.668 5.604 1.00 91.88 156 GLU A N 1
ATOM 1212 C CA . GLU A 1 156 ? -20.438 -14.770 5.964 1.00 91.88 156 GLU A CA 1
ATOM 1213 C C . GLU A 1 156 ? -19.581 -14.543 4.715 1.00 91.88 156 GLU A C 1
ATOM 1215 O O . GLU A 1 156 ? -19.813 -15.152 3.673 1.00 91.88 156 GLU A O 1
ATOM 1220 N N . SER A 1 157 ? -18.625 -13.619 4.792 1.00 93.25 157 SER A N 1
ATOM 1221 C CA . SER A 1 157 ? -17.739 -13.303 3.678 1.00 93.25 157 SER A CA 1
ATOM 1222 C C . SER A 1 157 ? -16.422 -12.675 4.122 1.00 93.25 157 SER A C 1
ATOM 1224 O O . SER A 1 157 ? -16.336 -12.021 5.165 1.00 93.25 157 SER A O 1
ATOM 1226 N N . ASP A 1 158 ? -15.419 -12.831 3.263 1.00 93.94 158 ASP A N 1
ATOM 1227 C CA . ASP A 1 158 ? -14.136 -12.147 3.342 1.00 93.94 158 ASP A CA 1
ATOM 1228 C C . ASP A 1 158 ? -14.140 -10.850 2.531 1.00 93.94 158 ASP A C 1
ATOM 1230 O O . ASP A 1 158 ? -14.862 -10.695 1.537 1.00 93.94 158 ASP A O 1
ATOM 1234 N N . ARG A 1 159 ? -13.304 -9.910 2.966 1.00 94.75 159 ARG A N 1
ATOM 1235 C CA . ARG A 1 159 ? -12.975 -8.675 2.261 1.00 94.75 159 ARG A CA 1
ATOM 1236 C C . ARG A 1 159 ? -11.474 -8.458 2.299 1.00 94.75 159 ARG A C 1
ATOM 1238 O O . ARG A 1 159 ? -10.842 -8.650 3.339 1.00 94.75 159 ARG A O 1
ATOM 1245 N N . TYR A 1 160 ? -10.922 -8.021 1.178 1.00 94.44 160 TYR A N 1
ATOM 1246 C CA . TYR A 1 160 ? -9.487 -7.860 0.984 1.00 94.44 160 TYR A CA 1
ATOM 1247 C C . TYR A 1 160 ? -9.171 -6.407 0.675 1.00 94.44 160 TYR A C 1
ATOM 1249 O O . TYR A 1 160 ? -9.721 -5.843 -0.264 1.00 94.44 160 TYR A O 1
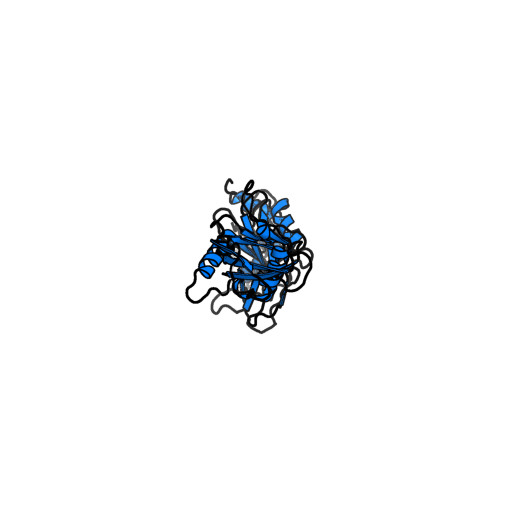ATOM 1257 N N . ILE A 1 161 ? -8.287 -5.798 1.458 1.00 94.12 161 ILE A N 1
ATOM 1258 C CA . ILE A 1 161 ? -7.783 -4.453 1.196 1.00 94.12 161 ILE A CA 1
ATOM 1259 C C . ILE A 1 161 ? -6.548 -4.606 0.321 1.00 94.12 161 ILE A C 1
ATOM 1261 O O . ILE A 1 161 ? -5.583 -5.260 0.724 1.00 94.12 161 ILE A O 1
ATOM 1265 N N . VAL A 1 162 ? -6.581 -4.017 -0.868 1.00 93.06 162 VAL A N 1
ATOM 1266 C CA . VAL A 1 162 ? -5.557 -4.192 -1.900 1.00 93.06 162 VAL A CA 1
ATOM 1267 C C . VAL A 1 162 ? -4.992 -2.852 -2.353 1.00 93.06 162 VAL A C 1
ATOM 1269 O O . VAL A 1 162 ? -5.667 -1.820 -2.300 1.00 93.06 162 VAL A O 1
ATOM 1272 N N . VAL A 1 163 ? -3.757 -2.884 -2.853 1.00 90.12 163 VAL A N 1
ATOM 1273 C CA . VAL A 1 163 ? -3.236 -1.811 -3.708 1.00 90.12 163 VAL A CA 1
ATOM 1274 C C . VAL A 1 163 ? -3.912 -1.944 -5.067 1.00 90.12 163 VAL A C 1
ATOM 1276 O O . VAL A 1 163 ? -3.573 -2.827 -5.856 1.00 90.12 163 VAL A O 1
ATOM 1279 N N . ASP A 1 164 ? -4.893 -1.090 -5.330 1.00 82.62 164 ASP A N 1
ATOM 1280 C CA . ASP A 1 164 ? -5.574 -1.055 -6.616 1.00 82.62 164 ASP A CA 1
ATOM 1281 C C . ASP A 1 164 ? -4.833 -0.080 -7.515 1.00 82.62 164 ASP A C 1
ATOM 1283 O O . ASP A 1 164 ? -4.897 1.125 -7.308 1.00 82.62 164 ASP A O 1
ATOM 1287 N N . ILE A 1 165 ? -4.081 -0.595 -8.486 1.00 79.06 165 ILE A N 1
ATOM 1288 C CA . ILE A 1 165 ? -3.479 0.230 -9.533 1.00 79.06 165 ILE A CA 1
ATOM 1289 C C . ILE A 1 165 ? -4.579 0.432 -10.584 1.00 79.06 165 ILE A C 1
ATOM 1291 O O . ILE A 1 165 ? -4.802 -0.473 -11.397 1.00 79.06 165 ILE A O 1
ATOM 1295 N N . PRO A 1 166 ? -5.337 1.552 -10.549 1.00 66.81 166 PRO A N 1
ATOM 1296 C CA . PRO A 1 166 ? -6.536 1.693 -11.355 1.00 66.81 166 PRO A CA 1
ATOM 1297 C C . PRO A 1 166 ? -6.240 1.615 -12.850 1.00 66.81 166 PRO A C 1
ATOM 1299 O O . PRO A 1 166 ? -5.260 2.151 -13.366 1.00 66.81 166 PRO A O 1
ATOM 1302 N N . THR A 1 167 ? -7.185 1.011 -13.564 1.00 52.91 167 THR A N 1
ATOM 1303 C CA . THR A 1 167 ? -7.224 0.930 -15.027 1.00 52.91 167 THR A CA 1
ATOM 1304 C C . THR A 1 167 ? -7.803 2.198 -15.676 1.00 52.91 167 THR A C 1
ATOM 1306 O O . THR A 1 167 ? -7.764 2.342 -16.899 1.00 52.91 167 THR A O 1
ATOM 1309 N N . SER A 1 168 ? -8.326 3.137 -14.882 1.00 43.78 168 SER A N 1
ATOM 1310 C CA . SER A 1 168 ? -8.833 4.450 -15.308 1.00 43.78 168 SER A CA 1
ATOM 1311 C C . SER A 1 168 ? -8.979 5.381 -14.099 1.00 43.78 168 SER A C 1
ATOM 1313 O O . SER A 1 168 ? -9.528 4.958 -13.084 1.00 43.78 168 SER A O 1
ATOM 1315 N N . GLY A 1 169 ? -8.528 6.631 -14.215 1.00 49.09 169 GLY A N 1
ATOM 1316 C CA . GLY A 1 169 ? -8.582 7.642 -13.152 1.00 49.09 169 GLY A CA 1
ATOM 1317 C C . GLY A 1 169 ? -7.355 8.550 -13.191 1.00 49.09 169 GLY A C 1
ATOM 1318 O O . GLY A 1 169 ? -6.250 8.093 -13.483 1.00 49.09 169 GLY A O 1
ATOM 1319 N N . GLU A 1 170 ? -7.554 9.848 -12.976 1.00 55.88 170 GLU A N 1
ATOM 1320 C CA . GLU A 1 170 ? -6.505 10.852 -13.143 1.00 55.88 170 GLU A CA 1
ATOM 1321 C C . GLU A 1 170 ? -5.538 10.862 -11.946 1.00 55.88 170 GLU A C 1
ATOM 1323 O O . GLU A 1 170 ? -5.957 10.972 -10.797 1.00 55.88 170 GLU A O 1
ATOM 1328 N N . GLN A 1 171 ? -4.239 10.813 -12.275 1.00 69.19 171 GLN A N 1
ATOM 1329 C CA . GLN A 1 171 ? -3.061 11.119 -11.442 1.00 69.19 171 GLN A CA 1
ATOM 1330 C C . GLN A 1 171 ? -2.336 9.971 -10.710 1.00 69.19 171 GLN A C 1
ATOM 1332 O O . GLN A 1 171 ? -1.751 10.194 -9.650 1.00 69.19 171 GLN A O 1
ATOM 1337 N N . LEU A 1 172 ? -2.228 8.779 -11.318 1.00 83.50 172 LEU A N 1
ATOM 1338 C CA . LEU A 1 172 ? -1.065 7.926 -11.025 1.00 83.50 172 LEU A CA 1
ATOM 1339 C C . LEU A 1 172 ? 0.201 8.560 -11.612 1.00 83.50 172 LEU A C 1
ATOM 1341 O O . LEU A 1 172 ? 0.303 8.757 -12.829 1.00 83.50 172 LEU A O 1
ATOM 1345 N N . THR A 1 173 ? 1.184 8.819 -10.756 1.00 89.12 173 THR A N 1
ATOM 1346 C CA . THR A 1 173 ? 2.497 9.316 -11.185 1.00 89.12 173 THR A CA 1
ATOM 1347 C C . THR A 1 173 ? 3.471 8.153 -11.254 1.00 89.12 173 THR A C 1
ATOM 1349 O O . THR A 1 173 ? 3.716 7.498 -10.243 1.00 89.12 173 THR A O 1
ATOM 1352 N N . PHE A 1 174 ? 4.026 7.912 -12.440 1.00 92.44 174 PHE A N 1
ATOM 1353 C CA . PHE A 1 174 ? 5.091 6.938 -1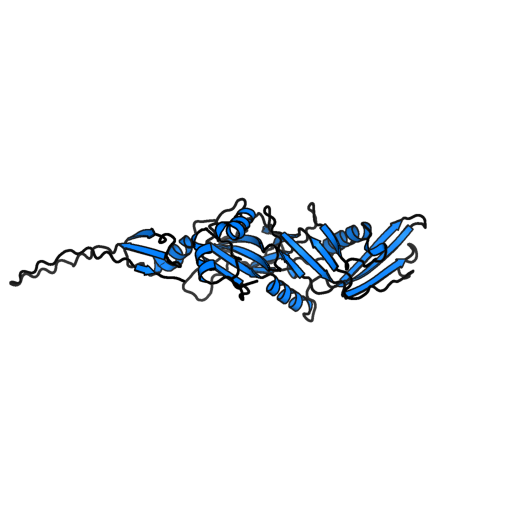2.659 1.00 92.44 174 PHE A CA 1
ATOM 1354 C C . PHE A 1 174 ? 6.416 7.683 -12.750 1.00 92.44 174 PHE A C 1
ATOM 1356 O O . PHE A 1 174 ? 6.518 8.654 -13.497 1.00 92.44 174 PHE A O 1
ATOM 1363 N N . THR A 1 175 ? 7.424 7.219 -12.021 1.00 95.19 175 THR A N 1
ATOM 1364 C CA . THR A 1 175 ? 8.802 7.694 -12.155 1.00 95.19 175 THR A CA 1
ATOM 1365 C C . THR A 1 175 ? 9.759 6.517 -12.251 1.00 95.19 175 THR A C 1
ATOM 1367 O O . THR A 1 175 ? 9.492 5.418 -11.755 1.00 95.19 175 THR A O 1
ATOM 1370 N N . VAL A 1 176 ? 10.887 6.764 -12.912 1.00 96.38 176 VAL A N 1
ATOM 1371 C CA . VAL A 1 176 ? 12.068 5.910 -12.843 1.00 96.38 176 VAL A CA 1
ATOM 1372 C C . VAL A 1 176 ? 13.125 6.696 -12.083 1.00 96.38 176 VAL A C 1
ATOM 1374 O O . VAL A 1 176 ? 13.717 7.632 -12.617 1.00 96.38 176 VAL A O 1
ATOM 1377 N N . ASP A 1 177 ? 13.332 6.330 -10.826 1.00 95.50 177 ASP A N 1
ATOM 1378 C CA . ASP A 1 177 ? 14.290 6.981 -9.944 1.00 95.50 177 ASP A CA 1
ATOM 1379 C C . ASP A 1 177 ? 15.673 6.335 -10.094 1.00 95.50 177 ASP A C 1
ATOM 1381 O O . ASP A 1 177 ? 15.794 5.137 -10.363 1.00 95.50 177 ASP A O 1
ATOM 1385 N N . TYR A 1 178 ? 16.721 7.124 -9.873 1.00 95.50 178 TYR A N 1
ATOM 1386 C CA . TYR A 1 178 ? 18.126 6.709 -9.899 1.00 95.50 178 TYR A CA 1
ATOM 1387 C C . TYR A 1 178 ? 18.956 7.611 -8.962 1.00 95.50 178 TYR A C 1
ATOM 1389 O O . TYR A 1 178 ? 18.462 8.665 -8.545 1.00 95.50 178 TYR A O 1
ATOM 1397 N N . PRO A 1 179 ? 20.189 7.226 -8.567 1.0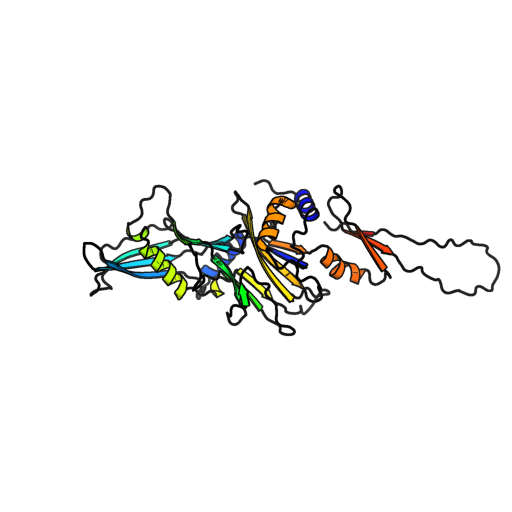0 95.06 179 PRO A N 1
ATOM 1398 C CA . PRO A 1 179 ? 20.994 8.007 -7.634 1.00 95.06 179 PRO A CA 1
ATOM 1399 C C . PRO A 1 179 ? 21.260 9.429 -8.135 1.00 95.06 179 PRO A C 1
ATOM 1401 O O . PRO A 1 179 ? 21.480 9.659 -9.324 1.00 95.06 179 PRO A O 1
ATOM 1404 N N . SER A 1 180 ? 21.295 10.388 -7.210 1.00 93.75 180 SER A N 1
ATOM 1405 C CA . SER A 1 180 ? 21.649 11.772 -7.537 1.00 93.75 180 SER A CA 1
ATOM 1406 C C . SER A 1 180 ? 23.043 11.845 -8.173 1.00 93.75 180 SER A C 1
ATOM 1408 O O . SER A 1 180 ? 23.985 11.220 -7.688 1.00 93.75 180 SER A O 1
ATOM 1410 N N . GLY A 1 181 ? 23.170 12.599 -9.267 1.00 92.44 181 GLY A N 1
ATOM 1411 C CA . GLY A 1 181 ? 24.414 12.727 -10.034 1.00 92.44 181 GLY A CA 1
ATOM 1412 C C . GLY A 1 181 ? 24.713 11.566 -10.991 1.00 92.44 181 GLY A C 1
ATOM 1413 O O . GLY A 1 181 ? 25.707 11.632 -11.711 1.00 92.44 181 GLY A O 1
ATOM 1414 N N . TYR A 1 182 ? 23.873 10.527 -11.035 1.00 94.25 182 TYR A N 1
ATOM 1415 C CA . TYR A 1 182 ? 23.964 9.478 -12.048 1.00 94.25 182 TYR A CA 1
ATOM 1416 C C . TYR A 1 182 ? 23.295 9.933 -13.352 1.00 94.25 182 TYR A C 1
ATOM 1418 O O . TYR A 1 182 ? 22.183 10.459 -13.329 1.00 94.25 182 TYR A O 1
ATOM 1426 N N . GLU A 1 183 ? 23.959 9.704 -14.486 1.00 93.69 183 GLU A N 1
ATOM 1427 C CA . GLU A 1 183 ? 23.433 10.010 -15.820 1.00 93.69 183 GLU A CA 1
ATOM 1428 C C . GLU A 1 183 ? 22.910 8.721 -16.476 1.00 93.69 183 GLU A C 1
ATOM 1430 O O . GLU A 1 183 ? 23.697 7.929 -17.011 1.00 93.69 183 GLU A O 1
ATOM 1435 N N . PRO A 1 184 ? 21.593 8.456 -16.427 1.00 93.88 184 PRO A N 1
ATOM 1436 C CA . PRO A 1 184 ? 21.037 7.231 -16.979 1.00 93.88 184 PRO A CA 1
ATOM 1437 C C . PRO A 1 184 ? 20.985 7.269 -18.517 1.00 93.88 184 PRO A C 1
ATOM 1439 O O . PRO A 1 184 ? 20.962 8.348 -19.124 1.00 93.88 184 PRO A O 1
ATOM 1442 N N . PRO A 1 185 ? 20.911 6.098 -19.183 1.00 94.00 185 PRO A N 1
ATOM 1443 C CA . PRO A 1 185 ? 20.660 6.016 -20.619 1.00 94.00 185 PRO A CA 1
ATOM 1444 C C . PRO A 1 185 ? 19.448 6.861 -21.018 1.00 94.00 185 PRO A C 1
ATOM 1446 O O . PRO A 1 185 ? 18.450 6.878 -20.300 1.00 94.00 185 PRO A O 1
ATOM 1449 N N . TYR A 1 186 ? 19.504 7.509 -22.186 1.00 92.62 186 TYR A N 1
ATOM 1450 C CA . TYR A 1 186 ? 18.417 8.374 -22.659 1.00 92.62 186 TYR A CA 1
ATOM 1451 C C . TYR A 1 186 ? 17.050 7.678 -22.611 1.00 92.62 186 TYR A C 1
ATOM 1453 O O . TYR A 1 186 ? 16.108 8.248 -22.071 1.00 92.62 186 TYR A O 1
ATOM 1461 N N . ALA A 1 187 ? 16.976 6.415 -23.046 1.00 93.25 187 ALA A N 1
ATOM 1462 C CA . ALA A 1 187 ? 15.754 5.610 -23.042 1.00 93.25 187 ALA A CA 1
ATOM 1463 C C . ALA A 1 187 ? 15.091 5.462 -21.655 1.00 93.25 187 ALA A C 1
ATOM 1465 O O . ALA A 1 187 ? 13.873 5.298 -21.597 1.00 93.25 187 ALA A O 1
ATOM 1466 N N . MET A 1 188 ? 15.858 5.558 -20.558 1.00 94.50 188 MET A N 1
ATOM 1467 C CA . MET A 1 188 ? 15.359 5.482 -19.174 1.00 94.50 188 MET A CA 1
ATOM 1468 C C . MET A 1 188 ? 14.778 6.810 -18.662 1.00 94.50 188 MET A C 1
ATOM 1470 O O . MET A 1 188 ? 14.155 6.829 -17.607 1.00 94.50 188 MET A O 1
ATOM 1474 N N . LYS A 1 189 ? 14.979 7.916 -19.393 1.00 93.06 189 LYS A N 1
ATOM 1475 C CA . LYS A 1 189 ? 14.490 9.265 -19.049 1.00 93.06 189 LYS A CA 1
ATOM 1476 C C . LYS A 1 189 ? 13.284 9.704 -19.881 1.00 93.06 189 LYS A C 1
ATOM 1478 O O . LYS A 1 189 ? 12.848 10.845 -19.769 1.00 93.06 189 LYS A O 1
ATOM 1483 N N . THR A 1 190 ? 12.812 8.854 -20.789 1.00 92.25 190 THR A N 1
ATOM 1484 C CA . THR A 1 190 ? 11.781 9.240 -21.757 1.00 92.25 190 THR A CA 1
ATOM 1485 C C . THR A 1 190 ? 10.384 9.176 -21.147 1.00 92.25 190 THR A C 1
ATOM 1487 O O . THR A 1 190 ? 10.047 8.233 -20.434 1.00 92.25 190 THR A O 1
ATOM 1490 N N . GLU A 1 191 ? 9.532 10.138 -21.502 1.00 91.12 191 GLU A N 1
ATOM 1491 C CA . GLU A 1 191 ? 8.095 10.092 -21.187 1.00 91.12 191 GLU A CA 1
ATOM 1492 C C . GLU A 1 191 ? 7.396 8.890 -21.848 1.00 91.12 191 GLU A C 1
ATOM 1494 O O . GLU A 1 191 ? 6.427 8.350 -21.309 1.00 91.12 191 GLU A O 1
ATOM 1499 N N . SER A 1 192 ? 7.917 8.420 -22.988 1.00 90.81 192 SER A N 1
ATOM 1500 C CA . SER A 1 192 ? 7.449 7.203 -23.661 1.00 90.81 192 SER A CA 1
ATOM 1501 C C . SER A 1 192 ? 7.595 5.972 -22.766 1.00 90.81 192 SER A C 1
ATOM 1503 O O . SER A 1 192 ? 6.642 5.209 -22.633 1.00 90.81 192 SER A O 1
ATOM 1505 N N . LEU A 1 193 ? 8.727 5.814 -22.065 1.00 94.44 193 LEU A N 1
ATOM 1506 C CA . LEU A 1 193 ? 8.887 4.737 -21.083 1.00 94.44 193 LEU A CA 1
ATOM 1507 C C . LEU A 1 193 ? 7.857 4.845 -19.955 1.00 94.44 193 LEU A C 1
ATOM 1509 O O . LEU A 1 193 ? 7.254 3.842 -19.584 1.00 94.44 193 LEU A O 1
ATOM 1513 N N . LEU A 1 194 ? 7.637 6.042 -19.404 1.00 93.81 194 LEU A N 1
ATOM 1514 C CA . LEU A 1 194 ? 6.672 6.232 -18.314 1.00 93.81 194 LEU A CA 1
ATOM 1515 C C . LEU A 1 194 ? 5.241 5.898 -18.757 1.00 93.81 194 LEU A C 1
ATOM 1517 O O . LEU A 1 194 ? 4.480 5.291 -18.001 1.00 93.81 194 LEU A O 1
ATOM 1521 N N . THR A 1 195 ? 4.894 6.243 -19.997 1.00 91.81 195 THR A N 1
ATOM 1522 C CA . THR A 1 195 ? 3.608 5.897 -20.615 1.00 91.81 195 THR A CA 1
ATOM 1523 C C . THR A 1 195 ? 3.479 4.388 -20.803 1.00 91.81 195 THR A C 1
ATOM 1525 O O . THR A 1 195 ? 2.504 3.795 -20.345 1.00 91.81 195 THR A O 1
ATOM 1528 N N . ALA A 1 196 ? 4.497 3.741 -21.364 1.00 93.50 196 ALA A N 1
ATOM 1529 C CA . ALA A 1 196 ? 4.478 2.303 -21.584 1.00 93.50 196 ALA A CA 1
ATOM 1530 C C . ALA A 1 196 ? 4.489 1.500 -20.268 1.00 93.50 196 ALA A C 1
ATOM 1532 O O . ALA A 1 196 ? 3.818 0.475 -20.160 1.00 93.50 196 ALA A O 1
ATOM 1533 N N . LEU A 1 197 ? 5.182 1.981 -19.228 1.00 94.31 197 LEU A N 1
ATOM 1534 C CA . LEU A 1 197 ? 5.107 1.417 -17.877 1.00 94.31 197 LEU A CA 1
ATOM 1535 C C . LEU A 1 197 ? 3.688 1.522 -17.320 1.00 94.31 197 LEU A C 1
ATOM 1537 O O . LEU A 1 197 ? 3.166 0.538 -16.795 1.00 94.31 197 LEU A O 1
ATOM 1541 N N . ARG A 1 198 ? 3.039 2.682 -17.460 1.00 91.56 198 ARG A N 1
ATOM 1542 C CA . ARG A 1 198 ? 1.644 2.860 -17.041 1.00 91.56 198 ARG A CA 1
ATOM 1543 C C . ARG A 1 198 ? 0.732 1.833 -17.714 1.00 91.56 198 ARG A C 1
ATOM 1545 O O . ARG A 1 198 ? -0.038 1.168 -17.021 1.00 91.56 198 ARG A O 1
ATOM 1552 N N . ASP A 1 199 ? 0.854 1.662 -19.026 1.00 89.94 199 ASP A N 1
ATOM 1553 C CA . ASP A 1 199 ? 0.035 0.718 -19.794 1.00 89.94 199 ASP A CA 1
ATOM 1554 C C . ASP A 1 199 ? 0.343 -0.746 -19.448 1.00 89.94 199 ASP A C 1
ATOM 1556 O O . ASP A 1 199 ? -0.571 -1.574 -19.330 1.00 89.94 199 ASP A O 1
ATOM 1560 N N . PHE A 1 200 ? 1.617 -1.058 -19.195 1.00 92.56 200 PHE A N 1
ATOM 1561 C CA . PHE A 1 200 ? 2.049 -2.372 -18.735 1.00 92.56 200 PHE A CA 1
ATOM 1562 C C . PHE A 1 200 ? 1.419 -2.725 -17.385 1.00 92.56 200 PHE A C 1
ATOM 1564 O O . PHE A 1 200 ? 0.754 -3.758 -17.275 1.00 92.56 200 PHE A O 1
ATOM 1571 N N . PHE A 1 201 ? 1.587 -1.877 -16.364 1.00 89.75 201 PHE A N 1
ATOM 1572 C CA . PHE A 1 201 ? 1.053 -2.140 -15.024 1.00 89.75 201 PHE A CA 1
ATOM 1573 C C . PHE A 1 201 ? -0.480 -2.168 -15.027 1.00 89.75 201 PHE A C 1
ATOM 1575 O O . PHE A 1 201 ? -1.080 -2.983 -14.331 1.00 89.75 201 PHE A O 1
ATOM 1582 N N . LYS A 1 202 ? -1.125 -1.362 -15.874 1.00 85.88 202 LYS A N 1
ATOM 1583 C CA . LYS A 1 202 ? -2.576 -1.401 -16.074 1.00 85.88 202 LYS A CA 1
ATOM 1584 C C . LYS A 1 202 ? -3.081 -2.751 -16.603 1.00 85.88 202 LYS A C 1
ATOM 1586 O O . LYS A 1 202 ? -4.183 -3.158 -16.244 1.00 85.88 202 LYS A O 1
ATOM 1591 N N . SER A 1 203 ? -2.302 -3.430 -17.443 1.00 86.56 203 SER A N 1
ATOM 1592 C CA . SER A 1 203 ? -2.743 -4.647 -18.142 1.00 86.56 203 SER A CA 1
ATOM 1593 C C . SER A 1 203 ? -2.261 -5.948 -17.493 1.00 86.56 203 SER A C 1
ATOM 1595 O O . SER A 1 203 ? -2.868 -6.992 -17.708 1.00 86.56 203 SER A O 1
ATOM 1597 N N . ASN A 1 204 ? -1.179 -5.899 -16.710 1.00 87.00 204 ASN A N 1
ATOM 1598 C CA . ASN A 1 204 ? -0.471 -7.097 -16.241 1.00 87.00 204 ASN A CA 1
ATOM 1599 C C . ASN A 1 204 ? -0.469 -7.274 -14.713 1.00 87.00 204 ASN A C 1
ATOM 1601 O O . ASN A 1 204 ? 0.040 -8.278 -14.217 1.00 87.00 204 ASN A O 1
ATOM 1605 N N . VAL A 1 205 ? -1.013 -6.324 -13.946 1.00 85.00 205 VAL A N 1
ATOM 1606 C CA . VAL A 1 205 ? -1.055 -6.427 -12.480 1.00 85.00 205 VAL A CA 1
ATOM 1607 C C . VAL A 1 205 ? -2.245 -7.259 -12.024 1.00 85.00 205 VAL A C 1
ATOM 1609 O O . VAL A 1 205 ? -3.402 -6.905 -12.248 1.00 85.00 205 VAL A O 1
ATOM 1612 N N . ASN A 1 206 ? -1.958 -8.322 -11.275 1.00 85.31 206 ASN A N 1
ATOM 1613 C CA . ASN A 1 206 ? -2.961 -9.015 -10.480 1.00 85.31 206 ASN A CA 1
ATOM 1614 C C . ASN A 1 206 ? -3.177 -8.268 -9.152 1.00 85.31 206 ASN A C 1
ATOM 1616 O O . ASN A 1 206 ? -2.340 -8.338 -8.252 1.00 85.31 206 ASN A O 1
ATOM 1620 N N . ARG A 1 207 ? -4.315 -7.581 -9.010 1.00 83.00 207 ARG A N 1
ATOM 1621 C CA . ARG A 1 207 ? -4.654 -6.775 -7.818 1.00 83.00 207 ARG A CA 1
ATOM 1622 C C . ARG A 1 207 ? -4.637 -7.592 -6.522 1.00 83.00 207 ARG A C 1
ATOM 1624 O O . ARG A 1 207 ? -4.156 -7.112 -5.499 1.00 83.00 207 ARG A O 1
ATOM 1631 N N . VAL A 1 208 ? -5.081 -8.847 -6.574 1.00 83.12 208 VAL A N 1
ATOM 1632 C CA . VAL A 1 208 ? -5.151 -9.753 -5.414 1.00 83.12 208 VAL A CA 1
ATOM 1633 C C . VAL A 1 208 ? -3.767 -10.058 -4.859 1.00 83.12 208 VAL A C 1
ATOM 1635 O O . VAL A 1 208 ? -3.585 -10.180 -3.645 1.00 83.12 208 VAL A O 1
ATOM 1638 N N . ALA A 1 209 ? -2.756 -10.124 -5.728 1.00 86.62 209 ALA A N 1
ATOM 1639 C CA . ALA A 1 209 ? -1.386 -10.368 -5.300 1.00 86.62 209 ALA A CA 1
ATOM 1640 C C . ALA A 1 209 ? -0.866 -9.261 -4.366 1.00 86.62 209 ALA A C 1
ATOM 1642 O O . ALA A 1 209 ? -0.056 -9.540 -3.476 1.00 86.62 209 ALA A O 1
ATOM 1643 N N . TYR A 1 210 ? -1.404 -8.043 -4.495 1.00 89.81 210 TYR A N 1
ATOM 1644 C CA . TYR A 1 210 ? -1.100 -6.876 -3.666 1.00 89.81 210 TYR A CA 1
ATOM 1645 C C . TYR A 1 210 ? -2.089 -6.678 -2.501 1.00 89.81 210 TYR A C 1
ATOM 1647 O O . TYR A 1 210 ? -2.279 -5.561 -2.016 1.00 89.81 210 TYR A O 1
ATOM 1655 N N . THR A 1 211 ? -2.710 -7.758 -2.016 1.00 92.31 211 THR A N 1
ATOM 1656 C CA . THR A 1 211 ? -3.521 -7.735 -0.788 1.00 92.31 211 THR A CA 1
ATOM 1657 C C . THR A 1 211 ? -2.667 -7.423 0.438 1.00 92.31 211 THR A C 1
ATOM 1659 O O . THR A 1 211 ? -1.682 -8.125 0.698 1.00 92.31 211 THR A O 1
ATOM 1662 N N . LEU A 1 212 ? -3.098 -6.416 1.203 1.00 93.44 212 LEU A N 1
ATOM 1663 C CA . LEU A 1 212 ? -2.448 -5.866 2.397 1.00 93.44 212 LEU A CA 1
ATOM 1664 C C . LEU A 1 212 ? -3.072 -6.363 3.695 1.00 93.44 212 LEU A C 1
ATOM 1666 O O . LEU A 1 212 ? -2.361 -6.633 4.659 1.00 93.44 212 LEU A O 1
ATOM 1670 N N . ALA A 1 213 ? -4.397 -6.482 3.718 1.00 92.88 213 ALA A N 1
ATOM 1671 C CA . ALA A 1 213 ? -5.146 -6.941 4.876 1.00 92.88 213 ALA A CA 1
ATOM 1672 C C . ALA A 1 213 ? -6.400 -7.702 4.435 1.00 92.88 213 ALA A C 1
ATOM 1674 O O . ALA A 1 213 ? -6.936 -7.466 3.352 1.00 92.88 213 ALA A O 1
ATOM 1675 N N . GLN A 1 214 ? -6.865 -8.599 5.300 1.00 93.75 214 GLN A N 1
ATOM 1676 C CA . GLN A 1 214 ? -8.116 -9.333 5.145 1.00 93.75 214 GLN A CA 1
ATOM 1677 C C . GLN A 1 214 ? -8.975 -9.091 6.384 1.00 93.75 214 GLN A C 1
ATOM 1679 O O . GLN A 1 214 ? -8.482 -9.160 7.510 1.00 93.75 214 GLN A O 1
ATOM 1684 N N . ILE A 1 215 ? -10.257 -8.825 6.171 1.00 93.75 215 ILE A N 1
ATOM 1685 C CA . ILE A 1 215 ? -11.262 -8.683 7.221 1.00 93.75 215 ILE A CA 1
ATOM 1686 C C . ILE A 1 215 ? -12.468 -9.550 6.867 1.00 93.75 215 ILE A C 1
ATOM 1688 O O . ILE A 1 215 ? -12.889 -9.595 5.715 1.00 93.75 215 ILE A O 1
ATOM 1692 N N . ASN A 1 216 ? -13.017 -10.251 7.854 1.00 93.44 216 ASN A N 1
ATOM 1693 C CA . ASN A 1 216 ? -14.167 -11.133 7.681 1.00 93.44 216 ASN A CA 1
ATOM 1694 C C . ASN A 1 216 ? -15.250 -10.816 8.708 1.00 93.44 216 ASN A C 1
ATOM 1696 O O . ASN A 1 216 ? -14.959 -10.269 9.770 1.00 93.44 216 ASN A O 1
ATOM 1700 N N . ASN A 1 217 ? -16.493 -11.166 8.387 1.00 93.06 217 ASN A N 1
ATOM 1701 C CA . ASN A 1 217 ? -17.636 -11.035 9.292 1.00 93.06 217 ASN A CA 1
ATOM 1702 C C . ASN A 1 217 ? -18.099 -12.389 9.860 1.00 93.06 217 ASN A C 1
ATOM 1704 O O . ASN A 1 217 ? -19.289 -12.571 10.141 1.00 93.06 217 ASN A O 1
ATOM 1708 N N . TYR A 1 218 ? -17.168 -13.334 10.006 1.00 89.94 218 TYR A N 1
ATOM 1709 C CA . TYR A 1 218 ? -17.449 -14.664 10.534 1.00 89.94 218 TYR A CA 1
ATOM 1710 C C . TYR A 1 218 ? -17.682 -14.602 12.030 1.00 89.94 218 TYR A C 1
ATOM 1712 O O . TYR A 1 218 ? -16.931 -13.951 12.761 1.00 89.94 218 TYR A O 1
ATOM 1720 N N . LYS A 1 219 ? -18.706 -15.313 12.504 1.00 83.94 219 LYS A N 1
ATOM 1721 C CA . LYS A 1 219 ? -18.900 -15.424 13.946 1.00 83.94 219 LYS A CA 1
ATOM 1722 C C . LYS A 1 219 ? -17.835 -16.365 14.521 1.00 83.94 219 LYS A C 1
ATOM 1724 O O . LYS A 1 219 ? -17.760 -17.514 14.084 1.00 83.94 219 LYS A O 1
ATOM 1729 N N . PRO A 1 220 ? -17.025 -15.937 15.507 1.00 76.69 220 PRO A N 1
ATOM 1730 C CA . PRO A 1 220 ? -16.038 -16.826 16.104 1.00 76.69 220 PRO A CA 1
ATOM 1731 C C . PRO A 1 220 ? -16.732 -18.033 16.754 1.00 76.69 220 PRO A C 1
ATOM 1733 O O . PRO A 1 220 ? -17.721 -17.886 17.472 1.00 76.69 220 PRO A O 1
ATOM 1736 N N . THR A 1 221 ? -16.200 -19.234 16.515 1.00 73.75 221 THR A N 1
ATOM 1737 C CA . THR A 1 221 ? -16.732 -20.506 17.045 1.00 73.75 221 THR A CA 1
ATOM 1738 C C . THR A 1 221 ? -16.648 -20.604 18.569 1.00 73.75 221 THR A C 1
ATOM 1740 O O . THR A 1 221 ? -17.396 -21.364 19.181 1.00 73.75 221 THR A O 1
ATOM 1743 N N . SER A 1 222 ? -15.760 -19.830 19.193 1.00 63.31 222 SER A N 1
ATOM 1744 C CA . SER A 1 222 ? -15.585 -19.754 20.642 1.00 63.31 222 SER A CA 1
ATOM 1745 C C . SER A 1 222 ? -15.242 -18.330 21.070 1.00 63.31 222 SER A C 1
ATOM 1747 O O . SER A 1 222 ? -14.347 -17.713 20.495 1.00 63.31 222 SER A O 1
ATOM 1749 N N . GLY A 1 223 ? -15.913 -17.829 22.103 1.00 60.47 223 GLY A N 1
ATOM 1750 C CA . GLY A 1 223 ? -15.677 -16.499 22.661 1.00 60.47 223 GLY A CA 1
ATOM 1751 C C . GLY A 1 223 ? -16.933 -15.947 23.326 1.00 60.47 223 GLY A C 1
ATOM 1752 O O . GLY A 1 223 ? -18.047 -16.315 22.967 1.00 60.47 223 GLY A O 1
ATOM 1753 N N . VAL A 1 224 ? -16.750 -15.077 24.319 1.00 56.16 224 VAL A N 1
ATOM 1754 C CA . VAL A 1 224 ? -17.863 -14.406 25.016 1.00 56.16 224 VAL A CA 1
ATOM 1755 C C . VAL A 1 224 ? -18.334 -13.165 24.245 1.00 56.16 224 VAL A C 1
ATOM 1757 O O . VAL A 1 224 ? -19.443 -12.692 24.473 1.00 56.16 224 VAL A O 1
ATOM 1760 N N . LEU A 1 225 ? -17.518 -12.646 23.318 1.00 65.38 225 LEU A N 1
ATOM 1761 C CA . LEU A 1 225 ? -17.752 -11.357 22.674 1.00 65.38 225 LEU A CA 1
ATOM 1762 C C . LEU A 1 225 ? -17.905 -11.460 21.156 1.00 65.38 225 LEU A C 1
ATOM 1764 O O . LEU A 1 225 ? -17.084 -12.065 20.469 1.00 65.38 225 LEU A O 1
ATOM 1768 N N . ASP A 1 226 ? -18.951 -10.812 20.654 1.00 75.19 226 ASP A N 1
ATOM 1769 C CA . ASP A 1 226 ? -19.314 -10.758 19.241 1.00 75.19 226 ASP A CA 1
ATOM 1770 C C . ASP A 1 226 ? -18.709 -9.490 18.603 1.00 75.19 226 ASP A C 1
ATOM 1772 O O . ASP A 1 226 ? -19.399 -8.505 18.363 1.00 75.19 226 ASP A O 1
ATOM 1776 N N . LEU A 1 227 ? -17.386 -9.479 18.381 1.00 85.75 227 LEU A N 1
ATOM 1777 C CA . LEU A 1 227 ? -16.697 -8.404 17.638 1.00 85.75 227 LEU A CA 1
ATOM 1778 C C . LEU A 1 227 ? -16.798 -8.608 16.120 1.00 85.75 227 LEU A C 1
ATOM 1780 O O . LEU A 1 227 ? -15.844 -8.345 15.391 1.00 85.75 227 LEU A O 1
ATOM 1784 N N . VAL A 1 228 ? -17.930 -9.116 15.633 1.00 91.31 228 VAL A N 1
ATOM 1785 C CA . VAL A 1 228 ? -18.119 -9.393 14.210 1.00 91.31 228 VAL A CA 1
ATOM 1786 C C . VAL A 1 228 ? -18.259 -8.077 13.445 1.00 91.31 228 VAL A C 1
ATOM 1788 O O . VAL A 1 228 ? -19.189 -7.318 13.726 1.00 91.31 228 VAL A O 1
ATOM 1791 N N . PRO A 1 229 ? -17.392 -7.792 12.458 1.00 93.69 229 PRO A N 1
ATOM 1792 C CA . PRO A 1 229 ? -17.523 -6.614 11.612 1.00 93.69 229 PRO A CA 1
ATOM 1793 C C . PRO A 1 229 ? -18.874 -6.551 10.883 1.00 93.69 229 PRO A C 1
ATOM 1795 O O . PRO A 1 229 ? -19.350 -7.523 10.295 1.00 93.69 229 PRO A O 1
ATOM 1798 N N . GLN A 1 230 ? -19.486 -5.373 10.898 1.00 93.94 230 GLN A N 1
ATOM 1799 C CA . GLN A 1 230 ? -20.663 -5.015 10.109 1.00 93.94 230 GLN A CA 1
ATOM 1800 C C . GLN A 1 230 ? -20.277 -4.102 8.944 1.00 93.94 230 GLN A C 1
ATOM 1802 O O . GLN A 1 230 ? -20.764 -4.278 7.827 1.00 93.94 230 GLN A O 1
ATOM 1807 N N . ALA A 1 231 ? -19.384 -3.152 9.198 1.00 94.62 231 ALA A N 1
ATOM 1808 C CA . ALA A 1 231 ? -18.854 -2.244 8.198 1.00 94.62 231 ALA A CA 1
ATOM 1809 C C . ALA A 1 231 ? -17.423 -1.852 8.558 1.00 94.62 231 ALA A C 1
ATOM 1811 O O . ALA A 1 231 ? -17.016 -1.956 9.717 1.00 94.62 231 ALA A O 1
ATOM 1812 N N . PHE A 1 232 ? -16.661 -1.388 7.577 1.00 95.00 232 PHE A N 1
ATOM 1813 C CA . PHE A 1 232 ? -15.333 -0.846 7.816 1.00 95.00 232 PHE A CA 1
ATOM 1814 C C . PHE A 1 232 ? -14.962 0.256 6.824 1.00 95.00 232 PHE A C 1
ATOM 1816 O O . PHE A 1 232 ? -15.572 0.419 5.766 1.00 95.00 232 PHE A O 1
ATOM 1823 N N . ARG A 1 233 ? -13.921 0.999 7.186 1.00 94.06 233 ARG A N 1
ATOM 1824 C CA . ARG A 1 233 ? -13.144 1.890 6.327 1.00 94.06 233 ARG A CA 1
ATOM 1825 C C . ARG A 1 233 ? -11.667 1.620 6.522 1.00 94.06 233 ARG A C 1
ATOM 1827 O O . ARG A 1 233 ? -11.268 1.017 7.514 1.00 94.06 233 ARG A O 1
ATOM 1834 N N . PHE A 1 234 ? -10.853 2.108 5.602 1.00 92.81 234 PHE A N 1
ATOM 1835 C CA . PHE A 1 234 ? -9.412 2.153 5.786 1.00 92.81 234 PHE A CA 1
ATOM 1836 C C . PHE A 1 234 ? -8.903 3.580 5.638 1.00 92.81 234 PHE A C 1
ATOM 1838 O O . PHE A 1 234 ? -9.429 4.366 4.855 1.00 92.81 234 PHE A O 1
ATOM 1845 N N . VAL A 1 235 ? -7.889 3.906 6.428 1.00 94.81 235 VAL A N 1
ATOM 1846 C CA . VAL A 1 235 ? -7.197 5.194 6.434 1.00 94.81 235 VAL A CA 1
ATOM 1847 C C . VAL A 1 235 ? -5.696 4.952 6.450 1.00 94.81 235 VAL A C 1
ATOM 1849 O O . VAL A 1 235 ? -5.223 3.920 6.934 1.00 94.81 235 VAL A O 1
ATOM 1852 N N . THR A 1 236 ? -4.943 5.906 5.923 1.00 95.38 236 THR A N 1
ATOM 1853 C CA . THR A 1 236 ? -3.480 5.869 5.928 1.00 95.38 236 THR A CA 1
ATOM 1854 C C . THR A 1 236 ? -2.914 6.976 6.792 1.00 95.38 236 THR A C 1
ATOM 1856 O O . THR A 1 236 ? -3.502 8.050 6.935 1.00 95.38 236 THR A O 1
ATOM 1859 N N . TYR A 1 237 ? -1.747 6.732 7.371 1.00 93.81 237 TYR A N 1
ATOM 1860 C CA . TYR A 1 237 ? -1.025 7.744 8.124 1.00 93.81 237 TYR A CA 1
ATOM 1861 C C . TYR A 1 237 ? 0.461 7.627 7.858 1.00 93.81 237 TYR A C 1
ATOM 1863 O O . TYR A 1 237 ? 0.998 6.528 7.887 1.00 93.81 237 TYR A O 1
ATOM 1871 N N . ASP A 1 238 ? 1.115 8.757 7.642 1.00 93.06 238 ASP A N 1
ATOM 1872 C CA . ASP A 1 238 ? 2.564 8.851 7.530 1.00 93.06 238 ASP A CA 1
ATOM 1873 C C . ASP A 1 238 ? 3.065 9.873 8.552 1.00 93.06 238 ASP A C 1
ATOM 1875 O O . ASP A 1 238 ? 2.470 10.944 8.746 1.00 93.06 238 ASP A O 1
ATOM 1879 N N . VAL A 1 239 ? 4.114 9.492 9.275 1.00 88.00 239 VAL A N 1
ATOM 1880 C CA . VAL A 1 239 ? 4.751 10.333 10.281 1.00 88.00 239 VAL A CA 1
ATOM 1881 C C . VAL A 1 239 ? 5.869 11.091 9.586 1.00 88.00 239 VAL A C 1
ATOM 1883 O O . VAL A 1 239 ? 6.923 10.530 9.292 1.00 88.00 239 VAL A O 1
ATOM 1886 N N . SER A 1 240 ? 5.627 12.382 9.363 1.00 81.50 240 SER A N 1
ATOM 1887 C CA . SER A 1 240 ? 6.580 13.299 8.739 1.00 81.50 240 SER A CA 1
ATOM 1888 C C . SER A 1 240 ? 7.967 13.191 9.379 1.00 81.50 240 SER A C 1
ATOM 1890 O O . SER A 1 240 ? 8.085 13.066 10.599 1.00 81.50 240 SER A O 1
ATOM 1892 N N . ASP A 1 241 ? 9.003 13.244 8.541 1.00 79.12 241 ASP A N 1
ATOM 1893 C CA . ASP A 1 241 ? 10.413 13.126 8.937 1.00 79.12 241 ASP A CA 1
ATOM 1894 C C . ASP A 1 241 ? 10.772 11.783 9.606 1.00 79.12 241 ASP A C 1
ATOM 1896 O O . ASP A 1 241 ? 11.707 11.688 10.408 1.00 79.12 241 ASP A O 1
ATOM 1900 N N . SER A 1 242 ? 10.032 10.720 9.279 1.00 79.75 242 SER A N 1
ATOM 1901 C CA . SER A 1 242 ? 10.343 9.351 9.686 1.00 79.75 242 SER A CA 1
ATOM 1902 C C . SER A 1 242 ? 10.000 8.343 8.592 1.00 79.75 242 SER A C 1
ATOM 1904 O O . SER A 1 242 ? 9.161 8.609 7.741 1.00 79.75 242 SER A O 1
ATOM 1906 N N . ASP A 1 243 ? 10.586 7.149 8.666 1.00 82.69 243 ASP A N 1
ATOM 1907 C CA . ASP A 1 243 ? 10.239 6.023 7.786 1.00 82.6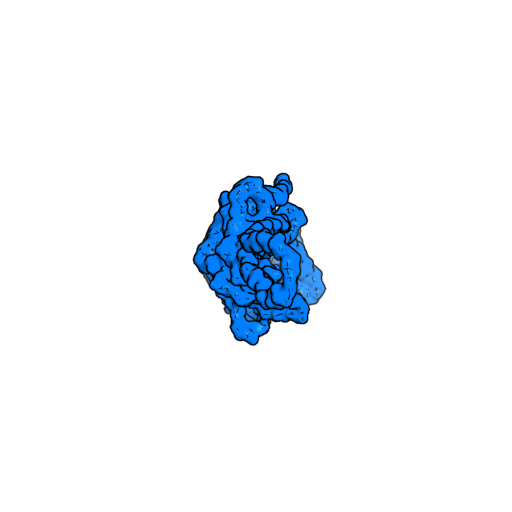9 243 ASP A CA 1
ATOM 1908 C C . ASP A 1 243 ? 9.023 5.225 8.307 1.00 82.69 243 ASP A C 1
ATOM 1910 O O . ASP A 1 243 ? 8.922 4.011 8.099 1.00 82.69 243 ASP A O 1
ATOM 1914 N N . LEU A 1 244 ? 8.132 5.875 9.068 1.00 88.56 244 LEU A N 1
ATOM 1915 C CA . LEU A 1 244 ? 6.965 5.249 9.683 1.00 88.56 244 LEU A CA 1
ATOM 1916 C C . LEU A 1 244 ? 5.686 5.692 8.985 1.00 88.56 244 LEU A C 1
ATOM 1918 O O . LEU A 1 244 ? 5.244 6.832 9.120 1.00 88.56 244 LEU A O 1
ATOM 1922 N N . SER A 1 245 ? 5.026 4.732 8.351 1.00 94.62 245 SER A N 1
ATOM 1923 C CA . SER A 1 245 ? 3.659 4.894 7.884 1.00 94.62 245 SER A CA 1
ATOM 1924 C C . SER A 1 245 ? 2.814 3.668 8.239 1.00 94.62 245 SER A C 1
ATOM 1926 O O . SER A 1 245 ? 3.337 2.609 8.606 1.00 94.62 245 SER A O 1
ATOM 1928 N N . PHE A 1 246 ? 1.495 3.832 8.199 1.00 95.06 246 PHE A N 1
ATOM 1929 C CA . PHE A 1 246 ? 0.535 2.883 8.744 1.00 95.06 246 PHE A CA 1
ATOM 1930 C C . PHE A 1 246 ? -0.706 2.773 7.864 1.00 95.06 246 PHE A C 1
ATOM 1932 O O . PHE A 1 246 ? -1.219 3.780 7.366 1.00 95.06 246 PHE A O 1
ATOM 1939 N N . LEU A 1 247 ? -1.222 1.550 7.762 1.00 96.31 247 LEU A N 1
ATOM 1940 C CA . LEU A 1 247 ? -2.575 1.259 7.299 1.00 96.31 247 LEU A CA 1
ATOM 1941 C C . LEU A 1 247 ? -3.449 0.998 8.517 1.00 96.31 247 LEU A C 1
ATOM 1943 O O . LEU A 1 247 ? -3.104 0.154 9.343 1.00 96.31 247 LEU A O 1
ATOM 1947 N N . THR A 1 248 ? -4.594 1.663 8.601 1.00 96.06 248 THR A N 1
ATOM 1948 C CA . THR A 1 248 ? -5.557 1.429 9.675 1.00 96.06 248 THR A CA 1
ATOM 1949 C C . THR A 1 248 ? -6.912 1.041 9.124 1.00 96.06 248 THR A C 1
ATOM 1951 O O . THR A 1 248 ? -7.442 1.726 8.256 1.00 96.06 248 THR A O 1
ATOM 1954 N N . LEU A 1 249 ? -7.498 -0.014 9.682 1.00 96.06 249 LEU A N 1
ATOM 1955 C CA . LEU A 1 249 ? -8.892 -0.393 9.495 1.00 96.06 249 LEU A CA 1
ATOM 1956 C C . LEU A 1 249 ? -9.729 0.212 10.620 1.00 96.06 249 LEU A C 1
ATOM 1958 O O . LEU A 1 249 ? -9.473 -0.053 11.791 1.00 96.06 249 LEU A O 1
ATOM 1962 N N . LEU A 1 250 ? -10.735 0.999 10.268 1.00 95.31 250 LEU A N 1
ATOM 1963 C CA . LEU A 1 250 ? -11.755 1.508 11.177 1.00 95.31 250 LEU A CA 1
ATOM 1964 C C . LEU A 1 250 ? -12.987 0.619 11.033 1.00 95.31 250 LEU A C 1
ATOM 1966 O O . LEU A 1 250 ? -13.504 0.477 9.931 1.00 95.31 250 LEU A O 1
ATOM 1970 N N . ILE A 1 251 ? -13.423 -0.023 12.112 1.00 95.44 251 ILE A N 1
ATOM 1971 C CA . ILE A 1 251 ? -14.373 -1.136 12.076 1.00 95.44 251 ILE A CA 1
ATOM 1972 C C . ILE A 1 251 ? -15.577 -0.811 12.954 1.00 95.44 251 ILE A C 1
ATOM 1974 O O . ILE A 1 251 ? -15.436 -0.419 14.113 1.00 95.44 251 ILE A O 1
ATOM 1978 N N . GLN A 1 252 ? -16.764 -0.987 12.379 1.00 94.88 252 GLN A N 1
ATOM 1979 C CA . GLN A 1 252 ? -18.033 -1.034 13.088 1.00 94.88 252 GLN A CA 1
ATOM 1980 C C . GLN A 1 252 ? -18.382 -2.503 13.296 1.00 94.88 252 GLN A C 1
ATOM 1982 O O . GLN A 1 252 ? -18.369 -3.297 12.354 1.00 94.88 252 GLN A O 1
ATOM 1987 N N . THR A 1 253 ? -18.726 -2.858 14.522 1.00 92.12 253 THR A N 1
ATOM 1988 C CA . THR A 1 253 ? -19.122 -4.205 14.928 1.00 92.12 253 THR A CA 1
ATOM 1989 C C . THR A 1 253 ? -20.641 -4.362 14.917 1.00 92.12 253 THR A C 1
ATOM 1991 O O . THR A 1 253 ? -21.397 -3.394 15.051 1.00 92.12 253 THR A O 1
ATOM 1994 N N . ARG A 1 254 ? -21.117 -5.600 14.755 1.00 87.88 254 ARG A N 1
ATOM 1995 C CA . ARG A 1 254 ? -22.543 -5.925 14.834 1.00 87.88 254 ARG A CA 1
ATOM 1996 C C . ARG A 1 254 ? -23.089 -5.557 16.213 1.00 87.88 254 ARG A C 1
ATOM 1998 O O . ARG A 1 254 ? -22.525 -5.914 17.239 1.00 87.88 254 ARG A O 1
ATOM 2005 N N . GLY A 1 255 ? -24.227 -4.867 16.224 1.00 78.69 255 GLY A N 1
ATOM 2006 C CA . GLY A 1 255 ? -24.880 -4.414 17.455 1.00 78.69 255 GLY A CA 1
ATOM 2007 C C . GLY A 1 255 ? -24.450 -3.021 17.920 1.00 78.69 255 GLY A C 1
ATOM 2008 O O . GLY A 1 255 ? -25.104 -2.468 18.804 1.00 78.69 255 GLY A O 1
ATOM 2009 N N . SER A 1 256 ? -23.433 -2.414 17.299 1.00 82.56 256 SER A N 1
ATOM 2010 C CA . SER A 1 256 ? -23.147 -0.991 17.488 1.00 82.56 256 SER A CA 1
ATOM 2011 C C . SER A 1 256 ? -24.103 -0.127 16.669 1.00 82.56 256 SER A C 1
ATOM 2013 O O . SER A 1 256 ? -24.320 -0.353 15.476 1.00 82.56 256 SER A O 1
ATOM 2015 N N . SER A 1 257 ? -24.660 0.907 17.302 1.00 74.81 257 SER A N 1
ATOM 2016 C CA . SER A 1 257 ? -25.498 1.909 16.637 1.00 74.81 257 SER A CA 1
ATOM 2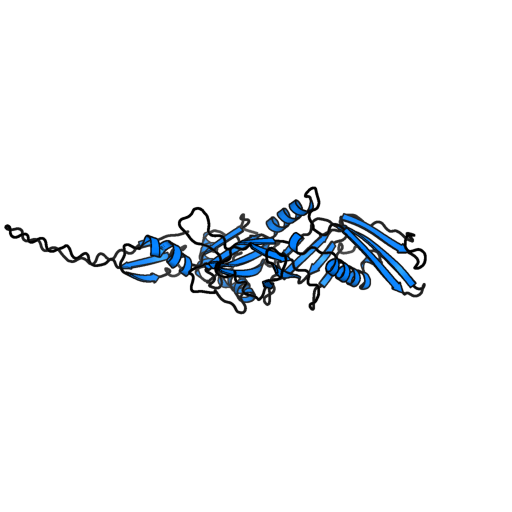017 C C . SER A 1 257 ? -24.692 3.032 15.975 1.00 74.81 257 SER A C 1
ATOM 2019 O O . SER A 1 257 ? -25.290 3.902 15.344 1.00 74.81 257 SER A O 1
ATOM 2021 N N . SER A 1 258 ? -23.366 3.064 16.150 1.00 73.50 258 SER A N 1
ATOM 2022 C CA . SER A 1 258 ? -22.500 4.107 15.594 1.00 73.50 258 SER A CA 1
ATOM 2023 C C . SER A 1 258 ? -21.838 3.612 14.309 1.00 73.50 258 SER A C 1
ATOM 2025 O O . SER A 1 258 ? -20.956 2.759 14.383 1.00 73.50 258 SER A O 1
ATOM 2027 N N . PRO A 1 259 ? -22.179 4.158 13.128 1.00 68.75 259 PRO A N 1
ATOM 2028 C CA . PRO A 1 259 ? -21.453 3.858 11.893 1.00 68.75 259 PRO A CA 1
ATOM 2029 C C . PRO A 1 259 ? -20.079 4.550 11.817 1.00 68.75 259 PRO A C 1
ATOM 2031 O O . PRO A 1 259 ? -19.468 4.580 10.751 1.00 68.75 259 PRO A O 1
ATOM 2034 N N . GLY A 1 260 ? -19.615 5.154 12.920 1.00 78.50 260 GLY A N 1
ATOM 2035 C CA . GLY A 1 260 ? -18.475 6.061 12.937 1.00 78.50 260 GLY A CA 1
ATOM 2036 C C . GLY A 1 260 ? -18.718 7.333 12.130 1.00 78.50 260 GLY A C 1
ATOM 2037 O O . GLY A 1 260 ? -19.806 7.581 11.599 1.00 78.50 260 GLY A O 1
ATOM 2038 N N . HIS A 1 261 ? -17.698 8.183 12.046 1.00 80.56 261 HIS A N 1
ATOM 2039 C CA . HIS A 1 261 ? -17.712 9.260 11.065 1.00 80.56 261 HIS A CA 1
ATOM 2040 C C . HIS A 1 261 ? -17.541 8.683 9.658 1.00 80.56 261 HIS A C 1
ATOM 2042 O O . HIS A 1 261 ? -16.728 7.786 9.433 1.00 80.56 261 HIS A O 1
ATOM 2048 N N . ILE A 1 262 ? -18.323 9.208 8.713 1.00 80.75 262 ILE A N 1
ATOM 2049 C CA . ILE A 1 262 ? -18.384 8.736 7.317 1.00 80.75 262 ILE A CA 1
ATOM 2050 C C . ILE A 1 262 ? -17.982 9.812 6.297 1.00 80.75 262 ILE A C 1
ATOM 2052 O O . ILE A 1 262 ? -17.920 9.540 5.100 1.00 80.75 262 ILE A O 1
ATOM 2056 N N . LYS A 1 263 ? -17.730 11.044 6.748 1.00 84.56 263 LYS A N 1
ATOM 2057 C CA . LYS A 1 263 ? -17.249 12.156 5.919 1.00 84.56 263 LYS A CA 1
ATOM 2058 C C . LYS A 1 263 ? -15.868 12.565 6.408 1.00 84.56 263 LYS A C 1
ATOM 2060 O O . LYS A 1 263 ? -15.651 12.579 7.612 1.00 84.56 263 LYS A O 1
ATOM 2065 N N . ASP A 1 264 ? -14.961 12.846 5.475 1.00 86.94 264 ASP A N 1
ATOM 2066 C CA . ASP A 1 264 ? -13.616 13.382 5.738 1.00 86.94 264 ASP A CA 1
ATOM 2067 C C . ASP A 1 264 ? -12.777 12.579 6.753 1.00 86.94 264 ASP A C 1
ATOM 2069 O O . ASP A 1 264 ? -11.866 13.103 7.394 1.00 86.94 264 ASP A O 1
ATOM 2073 N N . VAL A 1 265 ? -13.054 11.275 6.868 1.00 91.62 265 VAL A N 1
ATOM 2074 C CA . VAL A 1 265 ? -12.468 10.372 7.877 1.00 91.62 265 VAL A CA 1
ATOM 2075 C C . VAL A 1 265 ? -10.944 10.333 7.794 1.00 91.62 265 VAL A C 1
ATOM 2077 O O . VAL A 1 265 ? -10.270 10.314 8.817 1.00 91.62 265 VAL A O 1
ATOM 2080 N N . GLN A 1 266 ? -10.390 10.371 6.581 1.00 93.56 266 GLN A N 1
ATOM 2081 C CA . GLN A 1 266 ? -8.947 10.412 6.350 1.00 93.56 266 GLN A CA 1
ATOM 2082 C C . GLN A 1 266 ? -8.310 11.699 6.915 1.00 93.56 266 GLN A C 1
ATOM 2084 O O . GLN A 1 266 ? -7.300 11.641 7.619 1.00 93.56 266 GLN A O 1
ATOM 2089 N N . SER A 1 267 ? -8.918 12.861 6.653 1.00 92.88 267 SER A N 1
ATOM 2090 C CA . SER A 1 267 ? -8.471 14.155 7.192 1.00 92.88 267 SER A CA 1
ATOM 2091 C C . SER A 1 267 ? -8.574 14.202 8.714 1.00 92.88 267 SER A C 1
ATOM 2093 O O . SER A 1 267 ? -7.660 14.685 9.390 1.00 92.88 267 SER A O 1
ATOM 2095 N N . GLU A 1 268 ? -9.674 13.688 9.261 1.00 92.31 268 GLU A N 1
ATOM 2096 C CA . GLU A 1 268 ? -9.881 13.611 10.702 1.00 92.31 268 GLU A CA 1
ATOM 2097 C C . GLU A 1 268 ? -8.863 12.681 11.364 1.00 92.31 268 GLU A C 1
ATOM 2099 O O . GLU A 1 268 ? -8.251 13.066 12.358 1.00 92.31 268 GLU A O 1
ATOM 2104 N N . TRP A 1 269 ? -8.616 11.500 10.790 1.00 93.06 269 TRP A N 1
ATOM 2105 C CA . TRP A 1 269 ? -7.610 10.558 11.275 1.00 93.06 269 TRP A CA 1
ATOM 2106 C C . TRP A 1 269 ? -6.230 11.214 11.344 1.00 93.06 269 TRP A C 1
ATOM 2108 O O . TRP A 1 269 ? -5.591 11.226 12.398 1.00 93.06 269 TRP A O 1
ATOM 2118 N N . ILE A 1 270 ? -5.798 11.848 10.250 1.00 92.62 270 ILE A N 1
ATOM 2119 C CA . ILE A 1 270 ? -4.536 12.592 10.205 1.00 92.62 270 ILE A CA 1
ATOM 2120 C C . ILE A 1 270 ? -4.493 13.673 11.293 1.00 92.62 270 ILE A C 1
ATOM 2122 O O . ILE A 1 270 ? -3.501 13.780 12.016 1.00 92.62 270 ILE A O 1
ATOM 2126 N N . THR A 1 271 ? -5.561 14.460 11.426 1.00 91.38 271 THR A N 1
ATOM 2127 C CA . THR A 1 271 ? -5.647 15.552 12.405 1.00 91.38 271 THR A CA 1
ATOM 2128 C C . THR A 1 271 ? -5.573 15.025 13.836 1.00 91.38 271 THR A C 1
ATOM 2130 O O . THR A 1 271 ? -4.815 15.561 14.647 1.00 91.38 271 THR A O 1
ATOM 2133 N N . ASN A 1 272 ? -6.293 13.946 14.142 1.00 90.38 272 ASN A N 1
ATOM 2134 C CA . ASN A 1 272 ? -6.317 13.335 15.464 1.00 90.38 272 ASN A CA 1
ATOM 2135 C C . ASN A 1 272 ? -4.923 12.870 15.884 1.00 90.38 272 ASN A C 1
ATOM 2137 O O . ASN A 1 272 ? -4.491 13.199 16.985 1.00 90.38 272 ASN A O 1
ATOM 2141 N N . TRP A 1 273 ? -4.181 12.185 15.011 1.00 90.44 273 TRP A N 1
ATOM 2142 C CA . TRP A 1 273 ? -2.854 11.665 15.361 1.00 90.44 273 TRP A CA 1
ATOM 2143 C C . TRP A 1 273 ? -1.743 12.717 15.298 1.00 90.44 273 TRP A C 1
ATOM 2145 O O . TRP A 1 273 ? -0.868 12.733 16.165 1.00 90.44 273 TRP A O 1
ATOM 2155 N N . SER A 1 274 ? -1.790 13.646 14.339 1.00 89.69 274 SER A N 1
ATOM 2156 C CA . SER A 1 274 ? -0.771 14.699 14.214 1.00 89.69 274 SER A CA 1
ATOM 2157 C C . SER A 1 274 ? -0.947 15.839 15.218 1.00 89.69 274 SER A C 1
ATOM 2159 O O . SER A 1 274 ? 0.042 16.292 15.793 1.00 89.69 274 SER A O 1
ATOM 2161 N N . ASN A 1 275 ? -2.178 16.308 15.446 1.00 86.69 275 ASN A N 1
ATOM 2162 C CA . ASN A 1 275 ? -2.418 17.570 16.154 1.00 86.69 275 ASN A CA 1
ATOM 2163 C C . ASN A 1 275 ? -2.933 17.364 17.579 1.00 86.69 275 ASN A C 1
ATOM 2165 O O . ASN A 1 275 ? -2.480 18.070 18.488 1.00 86.69 275 ASN A O 1
ATOM 2169 N N . THR A 1 276 ? -3.851 16.410 17.769 1.00 84.69 276 THR A N 1
ATOM 2170 C CA . THR A 1 276 ? -4.544 16.206 19.051 1.00 84.69 276 THR A CA 1
ATOM 2171 C C . THR A 1 276 ? -3.798 15.224 19.951 1.00 84.69 276 THR A C 1
ATOM 2173 O O . THR A 1 276 ? -3.370 15.600 21.042 1.00 84.69 276 THR A O 1
ATOM 2176 N N . ALA A 1 277 ? -3.579 13.995 19.478 1.00 85.75 277 ALA A N 1
ATOM 2177 C CA . ALA A 1 277 ? -2.877 12.949 20.215 1.00 85.75 277 ALA A CA 1
ATOM 2178 C C . ALA A 1 277 ? -1.354 13.145 20.183 1.00 85.75 277 ALA A C 1
ATOM 2180 O O . ALA A 1 277 ? -0.671 12.866 21.167 1.00 85.75 277 ALA A O 1
ATOM 2181 N N . ARG A 1 278 ? -0.818 13.668 19.067 1.00 88.44 278 ARG A N 1
ATOM 2182 C CA . ARG A 1 278 ? 0.619 13.952 18.858 1.00 88.44 278 ARG A CA 1
ATOM 2183 C C . ARG A 1 278 ? 1.522 12.740 19.113 1.00 88.44 278 ARG A C 1
ATOM 2185 O O . ARG A 1 278 ? 2.633 12.866 19.641 1.00 88.44 278 ARG A O 1
ATOM 2192 N N . VAL A 1 279 ? 1.026 11.567 18.745 1.00 87.12 279 VAL A N 1
ATOM 2193 C CA . VAL A 1 279 ? 1.714 10.274 18.813 1.00 87.12 279 VAL A CA 1
ATOM 2194 C C . VAL A 1 279 ? 1.380 9.473 17.551 1.00 87.12 279 VAL A C 1
ATOM 2196 O O . VAL A 1 279 ? 0.456 9.823 16.821 1.00 87.12 279 VAL A O 1
ATOM 2199 N N . ALA A 1 280 ? 2.153 8.434 17.242 1.00 89.31 280 ALA A N 1
ATOM 2200 C CA . ALA A 1 280 ? 1.831 7.531 16.134 1.00 89.31 280 ALA A CA 1
ATOM 2201 C C . ALA A 1 280 ? 0.692 6.573 16.533 1.00 89.31 280 ALA A C 1
ATOM 2203 O O . ALA A 1 280 ? 0.577 6.265 17.714 1.00 89.31 280 ALA A O 1
ATOM 2204 N N . PRO A 1 281 ? -0.117 6.054 15.592 1.00 89.81 281 PRO A N 1
ATOM 2205 C CA . PRO A 1 281 ? -1.183 5.098 15.903 1.00 89.81 281 PRO A CA 1
ATOM 2206 C C . PRO A 1 281 ? -0.672 3.744 16.404 1.00 89.81 281 PRO A C 1
ATOM 2208 O O . PRO A 1 281 ? -1.357 3.074 17.175 1.00 89.81 281 PRO A O 1
ATOM 2211 N N . VAL A 1 282 ? 0.552 3.357 16.042 1.00 89.88 282 VAL A N 1
ATOM 2212 C CA . VAL A 1 282 ? 1.224 2.168 16.580 1.00 89.88 282 VAL A CA 1
ATOM 2213 C C . VAL A 1 282 ? 2.318 2.614 17.561 1.00 89.88 282 VAL A C 1
ATOM 2215 O O . VAL A 1 282 ? 3.163 3.435 17.187 1.00 89.88 282 VAL A O 1
ATOM 2218 N N . PRO A 1 283 ? 2.327 2.114 18.812 1.00 86.38 283 PRO A N 1
ATOM 2219 C CA . PRO A 1 283 ? 3.380 2.414 19.778 1.00 86.38 283 PRO A CA 1
ATOM 2220 C C . PRO A 1 283 ? 4.776 2.006 19.292 1.00 86.38 283 PRO A C 1
ATOM 2222 O O . PRO A 1 283 ? 4.948 1.043 18.546 1.00 86.38 283 PRO A O 1
ATOM 2225 N N . SER A 1 284 ? 5.802 2.712 19.768 1.00 84.06 284 SER A N 1
ATOM 2226 C CA . SER A 1 284 ? 7.192 2.404 19.421 1.00 84.06 284 SER A CA 1
ATOM 2227 C C . SER A 1 284 ? 7.567 0.970 19.823 1.00 84.06 284 SER A C 1
ATOM 2229 O O . SER A 1 284 ? 7.259 0.530 20.929 1.00 84.06 284 SER A O 1
ATOM 2231 N N . GLY A 1 285 ? 8.231 0.245 18.919 1.00 83.50 285 GLY A N 1
ATOM 2232 C CA . GLY A 1 285 ? 8.631 -1.152 19.125 1.00 83.50 285 GLY A CA 1
ATOM 2233 C C . GLY A 1 285 ? 7.531 -2.185 18.854 1.00 83.50 285 GLY A C 1
ATOM 2234 O O . GLY A 1 285 ? 7.808 -3.379 18.929 1.00 83.50 285 GLY A O 1
ATOM 2235 N N . GLN A 1 286 ? 6.312 -1.752 18.521 1.00 87.38 286 GLN A N 1
ATOM 2236 C CA . GLN A 1 286 ? 5.217 -2.629 18.107 1.00 87.38 286 GLN A CA 1
ATOM 2237 C C . GLN A 1 286 ? 5.028 -2.592 16.589 1.00 87.38 286 GLN A C 1
ATOM 2239 O O . GLN A 1 286 ? 5.431 -1.635 15.931 1.00 87.38 286 GLN A O 1
ATOM 2244 N N . SER A 1 287 ? 4.400 -3.642 16.051 1.00 89.38 287 SER A N 1
ATOM 2245 C CA . SER A 1 287 ? 4.102 -3.765 14.612 1.00 89.38 287 SER A CA 1
ATOM 2246 C C . SER A 1 287 ? 2.633 -3.544 14.246 1.00 89.38 287 SER A C 1
ATOM 2248 O O . SER A 1 287 ? 2.260 -3.356 13.088 1.00 89.38 287 SER A O 1
ATOM 2250 N N . ALA A 1 288 ? 1.770 -3.564 15.254 1.00 92.69 288 ALA A N 1
ATOM 2251 C CA . ALA A 1 288 ? 0.353 -3.324 15.101 1.00 92.69 288 ALA A CA 1
ATOM 2252 C C . ALA A 1 288 ? -0.234 -2.798 16.411 1.00 92.69 288 ALA A C 1
ATOM 2254 O O . ALA A 1 288 ? 0.368 -2.940 17.479 1.00 92.69 288 ALA A O 1
ATOM 2255 N N . SER A 1 289 ? -1.424 -2.215 16.333 1.00 92.50 289 SER A N 1
ATOM 2256 C CA . SER A 1 289 ? -2.223 -1.837 17.496 1.00 92.50 289 SER A CA 1
ATOM 2257 C C . SER A 1 289 ? -3.706 -2.090 17.234 1.00 92.50 289 SER A C 1
ATOM 2259 O O . SER A 1 289 ? -4.171 -2.057 16.095 1.00 92.50 289 SER A O 1
ATOM 2261 N N . ILE A 1 290 ? -4.448 -2.363 18.308 1.00 92.69 290 ILE A N 1
ATOM 2262 C CA . ILE A 1 290 ? -5.911 -2.398 18.313 1.00 92.69 290 ILE A CA 1
ATOM 2263 C C . ILE A 1 290 ? -6.360 -1.363 19.335 1.00 92.69 290 ILE A C 1
ATOM 2265 O O . ILE A 1 290 ? -5.977 -1.435 20.501 1.00 92.69 290 ILE A O 1
ATOM 2269 N N . ILE A 1 291 ? -7.164 -0.405 18.894 1.00 90.44 291 ILE A N 1
ATOM 2270 C CA . ILE A 1 291 ? -7.690 0.674 19.723 1.00 90.44 291 ILE A CA 1
ATOM 2271 C C . ILE A 1 291 ? -9.205 0.543 19.733 1.00 90.44 291 ILE A C 1
ATOM 2273 O O . ILE A 1 291 ? -9.836 0.515 18.679 1.00 90.44 291 ILE A O 1
ATOM 2277 N N . ILE A 1 292 ? -9.792 0.462 20.921 1.00 89.00 292 ILE A N 1
ATOM 2278 C CA . ILE A 1 292 ? -11.235 0.308 21.094 1.00 89.00 292 ILE A CA 1
ATOM 2279 C C . ILE A 1 292 ? -11.808 1.642 21.560 1.00 89.00 292 ILE A C 1
ATOM 2281 O O . ILE A 1 292 ? -11.291 2.259 22.490 1.00 89.00 292 ILE A O 1
ATOM 2285 N N . ASN A 1 293 ? -12.884 2.098 20.924 1.00 87.88 293 ASN A N 1
ATOM 2286 C CA . ASN A 1 293 ? -13.573 3.308 21.342 1.00 87.88 293 ASN A CA 1
ATOM 2287 C C . ASN A 1 293 ? -14.118 3.152 22.764 1.00 87.88 293 ASN A C 1
ATOM 2289 O O . ASN A 1 293 ? -14.797 2.175 23.068 1.00 87.88 293 ASN A O 1
ATOM 2293 N N . ASN A 1 294 ? -13.884 4.146 23.618 1.00 82.88 294 ASN A N 1
ATOM 2294 C CA . ASN A 1 294 ? -14.292 4.108 25.024 1.00 82.88 294 ASN A CA 1
ATOM 2295 C C . ASN A 1 294 ? -15.796 3.851 25.217 1.00 82.88 294 ASN A C 1
ATOM 2297 O O . ASN A 1 294 ? -16.184 3.084 26.101 1.00 82.88 294 ASN A O 1
ATOM 2301 N N . SER A 1 295 ? -16.648 4.463 24.389 1.00 81.62 295 SER A N 1
ATOM 2302 C CA . SER A 1 295 ? -18.102 4.289 24.473 1.00 81.62 295 SER A CA 1
ATOM 2303 C C . SER A 1 295 ? -18.510 2.873 24.085 1.00 81.62 295 SER A C 1
ATOM 2305 O O . SER A 1 295 ? -19.322 2.259 24.779 1.00 81.62 295 SER A O 1
ATOM 2307 N N . PHE A 1 296 ? -17.918 2.339 23.014 1.00 85.56 296 PHE A N 1
ATOM 2308 C CA . PHE A 1 296 ? -18.139 0.958 22.598 1.00 85.56 296 PHE A CA 1
ATOM 2309 C C . PHE A 1 296 ? -17.618 -0.025 23.650 1.00 85.56 296 PHE A C 1
ATOM 2311 O O . PHE A 1 296 ? -18.351 -0.917 24.066 1.00 85.56 296 PHE A O 1
ATOM 2318 N N . PHE A 1 297 ? -16.403 0.185 24.162 1.00 84.75 297 PHE A N 1
ATOM 2319 C CA . PHE A 1 297 ? -15.806 -0.650 25.200 1.00 84.75 297 PHE A CA 1
ATOM 2320 C C . PHE A 1 297 ? -16.704 -0.731 26.443 1.00 84.75 297 PHE A C 1
ATOM 2322 O O . PHE A 1 297 ? -17.012 -1.810 26.951 1.00 84.75 297 PHE A O 1
ATOM 2329 N N . LEU A 1 298 ? -17.212 0.415 26.901 1.00 80.00 298 LEU A N 1
ATOM 2330 C CA . LEU A 1 298 ? -18.152 0.467 28.012 1.00 80.00 298 LEU A CA 1
ATOM 2331 C C . LEU A 1 298 ? -19.429 -0.334 27.715 1.00 80.00 298 LEU A C 1
ATOM 2333 O O . LEU A 1 298 ? -19.888 -1.096 28.564 1.00 80.00 298 LEU A O 1
ATOM 2337 N N . GLN A 1 299 ? -20.028 -0.145 26.540 1.00 80.44 299 GLN A N 1
ATOM 2338 C CA . GLN A 1 299 ? -21.296 -0.785 26.186 1.00 80.44 299 GLN A CA 1
ATOM 2339 C C . GLN A 1 299 ? -21.165 -2.291 25.955 1.00 80.44 299 GLN A C 1
ATOM 2341 O O . GLN A 1 299 ? -22.026 -3.036 26.415 1.00 80.44 299 GLN A O 1
ATOM 2346 N N . ALA A 1 300 ? -20.109 -2.727 25.274 1.00 81.31 300 ALA A N 1
ATOM 2347 C CA . ALA A 1 300 ? -19.920 -4.111 24.860 1.00 81.31 300 ALA A CA 1
ATOM 2348 C C . ALA A 1 300 ? -19.238 -4.975 25.931 1.00 81.31 300 ALA A C 1
ATOM 2350 O O . ALA A 1 300 ? -19.529 -6.164 26.019 1.00 81.31 300 ALA A O 1
ATOM 2351 N N . PHE A 1 301 ? -18.363 -4.401 26.765 1.00 79.69 301 PHE A N 1
ATOM 2352 C CA . PHE A 1 301 ? -17.571 -5.171 27.733 1.00 79.69 301 PHE A CA 1
ATOM 2353 C C . PHE A 1 301 ? -17.981 -4.900 29.180 1.00 79.69 301 PHE A C 1
ATOM 2355 O O . PHE A 1 301 ? -18.148 -5.833 29.964 1.00 79.69 301 PHE A O 1
ATOM 2362 N N . ILE A 1 302 ? -18.174 -3.632 29.552 1.00 79.06 302 ILE A N 1
ATOM 2363 C CA . ILE A 1 302 ? -18.392 -3.261 30.957 1.00 79.06 302 ILE A CA 1
ATOM 2364 C C . ILE A 1 302 ? -19.862 -3.416 31.365 1.00 79.06 302 ILE A C 1
ATOM 2366 O O . ILE A 1 302 ? -20.154 -4.081 32.358 1.00 79.06 302 ILE A O 1
ATOM 2370 N N . LYS A 1 303 ? -20.811 -2.855 30.603 1.00 75.75 303 LYS A N 1
ATOM 2371 C CA . LYS A 1 303 ? -22.246 -2.918 30.940 1.00 75.75 303 LYS A CA 1
ATOM 2372 C C . LYS A 1 303 ? -22.780 -4.351 31.090 1.00 75.75 303 LYS A C 1
ATOM 2374 O O . LYS A 1 303 ? -23.486 -4.579 32.071 1.00 75.75 303 LYS A O 1
ATOM 2379 N N . PRO A 1 304 ? -22.460 -5.322 30.207 1.00 76.94 304 PRO A N 1
ATOM 2380 C CA . PRO A 1 304 ? -22.962 -6.688 30.352 1.00 76.94 304 PRO A CA 1
ATOM 2381 C C . PRO A 1 304 ? -22.431 -7.370 31.617 1.00 76.94 304 PRO A C 1
ATOM 2383 O O . PRO A 1 304 ? -23.194 -8.022 32.326 1.00 76.94 304 PRO A O 1
ATOM 2386 N N . GLY A 1 305 ? -21.152 -7.156 31.954 1.00 71.25 305 GLY A N 1
ATOM 2387 C CA . GLY A 1 305 ? -20.555 -7.657 33.199 1.00 71.25 305 GLY A CA 1
ATOM 2388 C C . GLY A 1 305 ? -21.161 -7.027 34.458 1.00 71.25 305 GLY A C 1
ATOM 2389 O O . GLY A 1 305 ? -21.207 -7.657 35.512 1.00 71.25 305 GLY A O 1
ATOM 2390 N N . LEU A 1 306 ? -21.692 -5.809 34.338 1.00 70.19 306 LEU A N 1
ATOM 2391 C CA . LEU A 1 306 ? -22.399 -5.098 35.402 1.00 70.19 306 LEU A CA 1
ATOM 2392 C C . LEU A 1 306 ? -23.901 -5.412 35.465 1.00 70.19 306 LEU A C 1
ATOM 2394 O O . LEU A 1 306 ? -24.595 -4.788 36.262 1.00 70.19 306 LEU A O 1
ATOM 2398 N N . GLY A 1 307 ? -24.415 -6.377 34.691 1.00 57.25 307 GLY A N 1
ATOM 2399 C CA . GLY A 1 307 ? -25.838 -6.743 34.576 1.00 57.25 307 GLY A CA 1
ATOM 2400 C C . GLY A 1 307 ? -26.578 -7.157 35.865 1.00 57.25 307 GLY A C 1
ATOM 2401 O O . GLY A 1 307 ? -27.729 -7.577 35.788 1.00 57.25 307 GLY A O 1
ATOM 2402 N N . GLN A 1 308 ? -25.966 -7.018 37.048 1.00 53.47 308 GLN A N 1
ATOM 2403 C CA . GLN A 1 308 ? -26.644 -7.055 38.354 1.00 53.47 308 GLN A CA 1
ATOM 2404 C C . GLN A 1 308 ? -26.952 -5.661 38.950 1.00 53.47 308 GLN A C 1
ATOM 2406 O O . GLN A 1 308 ? -27.658 -5.572 39.954 1.00 53.47 308 GLN A O 1
ATOM 2411 N N . ALA A 1 309 ? -26.458 -4.566 38.362 1.00 52.97 309 ALA A N 1
ATOM 2412 C CA . ALA A 1 309 ? -26.737 -3.197 38.794 1.00 52.97 309 ALA A CA 1
ATOM 2413 C C . ALA A 1 309 ? -27.881 -2.594 37.959 1.00 52.97 309 ALA A C 1
ATOM 2415 O O . ALA A 1 309 ? -27.826 -2.556 36.733 1.00 52.97 309 ALA A O 1
ATOM 2416 N N . SER A 1 310 ? -28.933 -2.102 38.618 1.00 49.91 310 SER A N 1
ATOM 2417 C CA . SER A 1 310 ? -30.194 -1.693 37.976 1.00 49.91 310 SER A CA 1
ATOM 2418 C C . SER A 1 310 ? -30.120 -0.400 37.158 1.00 49.91 310 SER A C 1
ATOM 2420 O O . SER A 1 310 ? -31.071 -0.083 36.450 1.00 49.91 310 SER A O 1
ATOM 2422 N N . SER A 1 311 ? -29.036 0.374 37.262 1.00 54.78 311 SER A N 1
ATOM 2423 C CA . SER A 1 311 ? -28.856 1.600 36.476 1.00 54.78 311 SER A CA 1
ATOM 2424 C C . SER A 1 311 ? -27.420 2.127 36.575 1.00 54.78 311 SER A C 1
ATOM 2426 O O . SER A 1 311 ? -26.969 2.509 37.657 1.00 54.78 311 SER A O 1
ATOM 2428 N N . ILE A 1 312 ? -26.716 2.192 35.442 1.00 53.41 312 ILE A N 1
ATOM 2429 C CA . ILE A 1 312 ? -25.476 2.968 35.281 1.00 53.41 312 ILE A CA 1
ATOM 2430 C C . ILE A 1 312 ? -25.890 4.296 34.657 1.00 53.41 312 ILE A C 1
ATOM 2432 O O . ILE A 1 312 ? -26.312 4.321 33.501 1.00 53.41 312 ILE A O 1
ATOM 2436 N N . THR A 1 313 ? -25.841 5.375 35.434 1.00 46.66 313 THR A N 1
ATOM 2437 C CA . THR A 1 313 ? -26.378 6.679 35.019 1.00 46.66 313 THR A CA 1
ATOM 2438 C C . THR A 1 313 ? -25.317 7.626 34.477 1.00 46.66 313 THR A C 1
ATOM 2440 O O . THR A 1 313 ? -25.669 8.507 33.701 1.00 46.66 313 THR A O 1
ATOM 2443 N N . GLU A 1 314 ? -24.038 7.449 34.825 1.00 47.72 314 GLU A N 1
ATOM 2444 C CA . GLU A 1 314 ? -23.002 8.401 34.416 1.00 47.72 314 GLU A CA 1
ATOM 2445 C C . GLU A 1 314 ? -21.608 7.760 34.360 1.00 47.72 314 GLU A C 1
ATOM 2447 O O . GLU A 1 314 ? -21.190 7.044 35.276 1.00 47.72 314 GLU A O 1
ATOM 2452 N N . VAL A 1 315 ? -20.897 8.006 33.257 1.00 48.03 315 VAL A N 1
ATOM 2453 C CA . VAL A 1 315 ? -19.486 7.650 33.078 1.00 48.03 315 VAL A CA 1
ATOM 2454 C C . VAL A 1 315 ? -18.720 8.941 32.897 1.00 48.03 315 VAL A C 1
ATOM 2456 O O . VAL A 1 315 ? -18.878 9.630 31.891 1.00 48.03 315 VAL A O 1
ATOM 2459 N N . THR A 1 316 ? -17.913 9.281 33.891 1.00 47.75 316 THR A N 1
ATOM 2460 C CA . THR A 1 316 ? -17.068 10.470 33.858 1.00 47.75 316 THR A CA 1
ATOM 2461 C C . THR A 1 316 ? -15.655 10.025 33.507 1.00 47.75 316 THR A C 1
ATOM 2463 O O . THR A 1 316 ? -15.091 9.142 34.155 1.00 47.75 316 THR A O 1
ATOM 2466 N N . ILE A 1 317 ? -15.058 10.612 32.474 1.00 50.62 317 ILE A N 1
ATOM 2467 C CA . ILE A 1 317 ? -13.621 10.463 32.235 1.00 50.62 317 ILE A CA 1
ATOM 2468 C C . ILE A 1 317 ? -12.945 11.468 33.179 1.00 50.62 317 ILE A C 1
ATOM 2470 O O . ILE A 1 317 ? -13.210 12.665 33.041 1.00 50.62 317 ILE A O 1
ATOM 2474 N N . PRO A 1 318 ? -12.160 11.031 34.184 1.00 46.16 318 PRO A N 1
ATOM 2475 C CA . PRO A 1 318 ? -11.531 11.957 35.118 1.00 46.16 318 PRO A CA 1
ATOM 2476 C C . PRO A 1 318 ? -10.653 12.967 34.364 1.00 46.16 318 PRO A C 1
ATOM 2478 O O . PRO A 1 318 ? -9.888 12.614 33.468 1.00 46.16 318 PRO A O 1
ATOM 2481 N N . SER A 1 319 ? -10.803 14.248 34.703 1.00 47.16 319 SER A N 1
ATOM 2482 C CA . SER A 1 319 ? -10.127 15.361 34.035 1.00 47.16 319 SER A CA 1
ATOM 2483 C C . SER A 1 319 ? -8.604 15.312 34.211 1.00 47.16 319 SER A C 1
ATOM 2485 O O . SER A 1 319 ? -8.129 15.226 35.342 1.00 47.16 319 SER A O 1
ATOM 2487 N N . SER A 1 320 ? -7.894 15.420 33.080 1.00 48.09 320 SER A N 1
ATOM 2488 C CA . SER A 1 320 ? -6.502 15.839 32.779 1.00 48.09 320 SER A CA 1
ATOM 2489 C C . SER A 1 320 ? -5.299 15.417 33.644 1.00 48.09 320 SER A C 1
ATOM 2491 O O . SER A 1 320 ? -4.181 15.530 33.148 1.00 48.09 320 SER A O 1
ATOM 2493 N N . ASN A 1 321 ? -5.463 14.943 34.881 1.00 49.16 321 ASN A N 1
ATOM 2494 C CA . ASN A 1 321 ? -4.354 14.722 35.824 1.00 49.16 321 ASN A CA 1
ATOM 2495 C C . ASN A 1 321 ? -4.181 13.252 36.252 1.00 49.16 321 ASN A C 1
ATOM 2497 O O . ASN A 1 321 ? -3.244 12.936 36.981 1.00 49.16 321 ASN A O 1
ATOM 2501 N N . SER A 1 322 ? -5.057 12.348 35.812 1.00 51.66 322 SER A N 1
ATOM 2502 C CA . SER A 1 322 ? -4.900 10.897 35.974 1.00 51.66 322 SER A CA 1
ATOM 2503 C C . SER A 1 322 ? -4.426 10.277 34.660 1.00 51.66 322 SER A C 1
ATOM 2505 O O . SER A 1 322 ? -4.956 10.629 33.607 1.00 51.66 322 SER A O 1
ATOM 2507 N N . ILE A 1 323 ? -3.465 9.347 34.724 1.00 46.09 323 ILE A N 1
ATOM 2508 C CA . ILE A 1 323 ? -2.847 8.614 33.592 1.00 46.09 323 ILE A CA 1
ATOM 2509 C C . ILE A 1 323 ? -3.837 7.574 33.013 1.00 46.09 323 ILE A C 1
ATOM 2511 O O . ILE A 1 323 ? -3.538 6.403 32.829 1.00 46.09 323 ILE A O 1
ATOM 2515 N N . GLY A 1 324 ? -5.063 8.011 32.756 1.00 46.12 324 GLY A N 1
ATOM 2516 C CA . GLY A 1 324 ? -6.147 7.207 32.223 1.00 46.12 324 GLY A CA 1
ATOM 2517 C C . GLY A 1 324 ? -6.983 6.421 33.219 1.00 46.12 324 GLY A C 1
ATOM 2518 O O . GLY A 1 324 ? -6.666 6.293 34.401 1.00 46.12 324 GLY A O 1
ATOM 2519 N N . GLY A 1 325 ? -8.140 5.985 32.719 1.00 47.53 325 GLY A N 1
ATOM 2520 C CA . GLY A 1 325 ? -9.174 5.281 33.471 1.00 47.53 325 GLY A CA 1
ATOM 2521 C C . GLY A 1 325 ? -10.587 5.598 32.978 1.00 47.53 325 GLY A C 1
ATOM 2522 O O . GLY A 1 325 ? -10.895 6.720 32.571 1.00 47.53 325 GLY A O 1
ATOM 2523 N N . LEU A 1 326 ? -11.464 4.598 33.046 1.00 50.50 326 LEU A N 1
ATOM 2524 C CA . LEU A 1 326 ? -12.908 4.764 32.902 1.00 50.50 326 LEU A CA 1
ATOM 2525 C C . LEU A 1 326 ? -13.497 4.779 34.315 1.00 50.50 326 LEU A C 1
ATOM 2527 O O . LEU A 1 326 ? -13.380 3.794 35.046 1.00 50.50 326 LEU A O 1
ATOM 2531 N N . SER A 1 327 ? -14.133 5.879 34.724 1.00 50.47 327 SER A N 1
ATOM 2532 C CA . SER A 1 327 ? -14.901 5.886 35.972 1.00 50.47 327 SER A CA 1
ATOM 2533 C C . SER A 1 327 ? -16.377 5.674 35.655 1.00 50.47 327 SER A C 1
ATOM 2535 O O . SER A 1 327 ? -16.969 6.422 34.879 1.00 50.47 327 SER A O 1
ATOM 2537 N N . ALA A 1 328 ? -16.962 4.616 36.215 1.00 50.03 328 ALA A N 1
ATOM 2538 C CA . ALA A 1 328 ? -18.376 4.309 36.059 1.00 50.03 328 ALA A CA 1
ATOM 2539 C C . ALA A 1 328 ? -19.067 4.452 37.414 1.00 50.03 328 ALA A C 1
ATOM 2541 O O . ALA A 1 328 ? -18.697 3.790 38.388 1.00 50.03 328 ALA A O 1
ATOM 2542 N N . GLN A 1 329 ? -20.095 5.299 37.486 1.00 54.59 329 GLN A N 1
ATOM 2543 C CA . GLN A 1 329 ? -20.942 5.366 38.668 1.00 54.59 329 GLN A CA 1
ATOM 2544 C C . GLN A 1 329 ? -22.111 4.393 38.506 1.00 54.59 329 GLN A C 1
ATOM 2546 O O . GLN A 1 329 ? -22.989 4.566 37.657 1.00 54.59 329 GLN A O 1
ATOM 2551 N N . CYS A 1 330 ? -22.110 3.346 39.329 1.00 49.19 330 CYS A N 1
ATOM 2552 C CA . CYS A 1 330 ? -23.175 2.351 39.363 1.00 49.19 330 CYS A CA 1
ATOM 2553 C C . CYS A 1 330 ? -24.124 2.668 40.517 1.00 49.19 330 CYS A C 1
ATOM 2555 O O . CYS A 1 330 ? -23.701 2.713 41.673 1.00 49.19 330 CYS A O 1
ATOM 2557 N N . LYS A 1 331 ? -25.414 2.843 40.222 1.00 51.56 331 LYS A N 1
ATOM 2558 C CA . LYS A 1 331 ? -26.446 2.915 41.255 1.00 51.56 331 LYS A CA 1
ATOM 2559 C C . LYS A 1 331 ? -27.093 1.542 41.388 1.00 51.56 331 LYS A C 1
ATOM 2561 O O . LYS A 1 331 ? -27.804 1.086 40.492 1.00 51.56 331 LYS A O 1
ATOM 2566 N N . TRP A 1 332 ? -26.814 0.877 42.504 1.00 49.53 332 TRP A N 1
ATOM 2567 C CA . TRP A 1 332 ? -27.445 -0.394 42.844 1.00 49.53 332 TRP A CA 1
ATOM 2568 C C . TRP A 1 332 ? -28.905 -0.162 43.252 1.00 49.53 332 TRP A C 1
ATOM 2570 O O . TRP A 1 332 ? -29.208 0.865 43.874 1.00 49.53 332 TRP A O 1
ATOM 2580 N N . PRO A 1 333 ? -29.821 -1.090 42.928 1.00 51.28 333 PRO A N 1
ATOM 2581 C CA . PRO A 1 333 ? -31.192 -0.984 43.391 1.00 51.28 333 PRO A CA 1
ATOM 2582 C C . PRO A 1 333 ? -31.183 -1.046 44.915 1.00 51.28 333 PRO A C 1
ATOM 2584 O O . PRO A 1 333 ? -30.443 -1.828 45.516 1.00 51.28 333 PRO A O 1
ATOM 2587 N N . THR A 1 334 ? -32.007 -0.220 45.555 1.00 52.44 334 THR A N 1
ATOM 2588 C CA . THR A 1 334 ? -32.206 -0.307 46.999 1.00 52.44 334 THR A CA 1
ATOM 2589 C C . THR A 1 334 ? -32.695 -1.717 47.312 1.00 52.44 334 THR A C 1
ATOM 2591 O O . THR A 1 334 ? -33.788 -2.096 46.890 1.00 52.44 334 THR A O 1
ATOM 2594 N N . GLN A 1 335 ? -31.886 -2.519 48.009 1.00 47.50 335 GLN A N 1
ATOM 2595 C CA . GLN A 1 335 ? -32.327 -3.838 48.441 1.00 47.50 335 GLN A CA 1
ATOM 2596 C C . GLN A 1 335 ? -33.461 -3.649 49.448 1.00 47.50 335 GLN A C 1
ATOM 2598 O O . GLN A 1 335 ? -33.236 -3.318 50.612 1.00 47.50 335 GLN A O 1
ATOM 2603 N N . ILE A 1 336 ? -34.698 -3.856 49.004 1.00 49.09 336 ILE A N 1
ATOM 2604 C CA . ILE A 1 336 ? -35.823 -4.018 49.914 1.00 49.09 336 ILE A CA 1
ATOM 2605 C C . ILE A 1 336 ? -35.628 -5.400 50.535 1.00 49.09 336 ILE A C 1
ATOM 2607 O O . ILE A 1 336 ? -35.974 -6.413 49.929 1.00 49.09 336 ILE A O 1
ATOM 2611 N N . ARG A 1 337 ? -35.023 -5.467 51.729 1.00 43.41 337 ARG A N 1
ATOM 2612 C CA . ARG A 1 337 ? -35.096 -6.688 52.539 1.00 43.41 337 ARG A CA 1
ATOM 2613 C C . ARG A 1 337 ? -36.578 -7.005 52.699 1.00 43.41 337 ARG A C 1
ATOM 2615 O O . ARG A 1 337 ? -37.318 -6.201 53.263 1.00 43.41 337 ARG A O 1
ATOM 2622 N N . GLY A 1 338 ? -37.000 -8.152 52.164 1.00 43.28 338 GLY A N 1
ATOM 2623 C CA . GLY A 1 338 ? -38.348 -8.663 52.368 1.00 43.28 338 GLY A CA 1
ATOM 2624 C C . GLY A 1 338 ? -38.675 -8.593 53.853 1.00 43.28 338 GLY A C 1
ATOM 2625 O O . GLY A 1 338 ? -37.841 -8.956 54.686 1.00 43.28 338 GLY A O 1
ATOM 2626 N N . ASN A 1 339 ? -39.851 -8.055 54.162 1.00 43.56 339 ASN A N 1
ATOM 2627 C CA . ASN A 1 339 ? -40.320 -7.829 55.518 1.00 43.56 339 ASN A CA 1
ATOM 2628 C C . ASN A 1 339 ? -40.394 -9.193 56.226 1.00 43.56 339 ASN A C 1
ATOM 2630 O O . ASN A 1 339 ? -41.390 -9.909 56.118 1.00 43.56 339 ASN A O 1
ATOM 2634 N N . ARG A 1 340 ? -39.313 -9.616 56.894 1.00 42.66 340 ARG A N 1
ATOM 2635 C CA . ARG A 1 340 ? -39.397 -10.731 57.833 1.00 42.66 340 ARG A CA 1
ATOM 2636 C C . ARG A 1 340 ? -40.256 -10.201 58.964 1.00 42.66 340 ARG A C 1
ATOM 2638 O O . ARG A 1 340 ? -39.800 -9.359 59.731 1.00 42.66 340 ARG A O 1
ATOM 2645 N N . ASN A 1 341 ? -41.495 -10.674 59.033 1.00 41.28 341 ASN A N 1
ATOM 2646 C CA . ASN A 1 341 ? -42.349 -10.510 60.197 1.00 41.28 341 ASN A CA 1
ATOM 2647 C C . ASN A 1 341 ? -41.670 -11.196 61.390 1.00 41.28 341 ASN A C 1
ATOM 2649 O O . ASN A 1 341 ? -41.996 -12.326 61.737 1.00 41.28 341 ASN A O 1
ATOM 2653 N N . TYR A 1 342 ? -40.724 -10.507 62.021 1.00 43.03 342 TYR A N 1
ATOM 2654 C CA . TYR A 1 342 ? -40.298 -10.787 63.382 1.00 43.03 342 TYR A CA 1
ATOM 2655 C C . TYR A 1 342 ? -41.383 -10.240 64.308 1.00 43.03 342 TYR A C 1
ATOM 2657 O O . TYR A 1 342 ? -41.240 -9.206 64.952 1.00 43.03 342 TYR A O 1
ATOM 2665 N N . ARG A 1 343 ? -42.516 -10.945 64.356 1.00 43.34 343 ARG A N 1
ATOM 2666 C CA . ARG A 1 343 ? -43.329 -10.969 65.570 1.00 43.34 343 ARG A CA 1
ATOM 2667 C C . ARG A 1 343 ? -42.685 -11.978 66.516 1.00 43.34 343 ARG A C 1
ATOM 2669 O O . ARG A 1 343 ? -43.242 -13.042 66.733 1.00 43.34 343 ARG A O 1
ATOM 2676 N N . ASP A 1 344 ? -41.500 -11.651 67.022 1.00 44.22 344 ASP A N 1
ATOM 2677 C CA . ASP A 1 344 ? -41.162 -12.042 68.384 1.00 44.22 344 ASP A CA 1
ATOM 2678 C C . ASP A 1 344 ? -40.090 -11.120 68.976 1.00 44.22 344 ASP A C 1
ATOM 2680 O O . ASP A 1 344 ? -39.035 -10.893 68.387 1.00 44.22 344 ASP A O 1
ATOM 2684 N N . SER A 1 345 ? -40.480 -10.546 70.110 1.00 43.66 345 SER A N 1
ATOM 2685 C CA . SER A 1 345 ? -39.734 -9.862 71.171 1.00 43.66 345 SER A CA 1
ATOM 2686 C C . SER A 1 345 ? -38.400 -9.146 70.876 1.00 43.66 345 SER A C 1
ATOM 2688 O O . SER A 1 345 ? -37.354 -9.759 70.684 1.00 43.66 345 SER A O 1
ATOM 2690 N N . SER A 1 346 ? -38.453 -7.822 71.077 1.00 46.47 346 SER A N 1
ATOM 2691 C CA . SER A 1 346 ? -37.443 -7.005 71.772 1.00 46.47 346 SER A CA 1
ATOM 2692 C C . SER A 1 346 ? -35.990 -7.090 71.295 1.00 46.47 346 SER A C 1
ATOM 2694 O O . SER A 1 346 ? -35.187 -7.781 71.907 1.00 46.47 346 SER A O 1
ATOM 2696 N N . ILE A 1 347 ? -35.632 -6.263 70.314 1.00 38.81 347 ILE A N 1
ATOM 2697 C CA . ILE A 1 347 ? -34.379 -5.493 70.293 1.00 38.81 347 ILE A CA 1
ATOM 2698 C C . ILE A 1 347 ? -34.678 -4.223 69.489 1.00 38.81 347 ILE A C 1
ATOM 2700 O O . ILE A 1 347 ? -35.138 -4.283 68.349 1.00 38.81 347 ILE A O 1
ATOM 2704 N N . SER A 1 348 ? -34.486 -3.066 70.119 1.00 46.91 348 SER A N 1
ATOM 2705 C CA . SER A 1 348 ? -34.396 -1.786 69.430 1.00 46.91 348 SER A CA 1
ATOM 2706 C C . SER A 1 348 ? -33.099 -1.782 68.631 1.00 46.91 348 SER A C 1
ATOM 2708 O O . SER A 1 348 ? -32.039 -1.721 69.242 1.00 46.91 348 SER A O 1
ATOM 2710 N N . ASP A 1 349 ? -33.172 -1.836 67.307 1.00 37.16 349 ASP A N 1
ATOM 2711 C CA . ASP A 1 349 ? -32.036 -1.458 66.474 1.00 37.16 349 ASP A CA 1
ATOM 2712 C C . ASP A 1 349 ? -32.507 -0.642 65.274 1.00 37.16 349 ASP A C 1
ATOM 2714 O O . ASP A 1 349 ? -33.228 -1.098 64.381 1.00 37.16 349 ASP A O 1
ATOM 2718 N N . ASP A 1 350 ? -32.077 0.610 65.317 1.00 41.84 350 ASP A N 1
ATOM 2719 C CA . ASP A 1 350 ? -32.185 1.643 64.309 1.00 41.84 350 ASP A CA 1
ATOM 2720 C C . ASP A 1 350 ? -31.294 1.259 63.114 1.00 41.84 350 ASP A C 1
ATOM 2722 O O . ASP A 1 350 ? -30.141 1.673 62.988 1.00 41.84 350 ASP A O 1
ATOM 2726 N N . PHE A 1 351 ? -31.788 0.373 62.242 1.00 35.81 351 PHE A N 1
ATOM 2727 C CA . PHE A 1 351 ? -31.076 0.022 61.014 1.00 35.81 351 PHE A CA 1
ATOM 2728 C C . PHE A 1 351 ? -31.267 1.124 59.970 1.00 35.81 351 PHE A C 1
ATOM 2730 O O . PHE A 1 351 ? -32.212 1.122 59.176 1.00 35.81 351 PHE A O 1
ATOM 2737 N N . MET A 1 352 ? -30.317 2.058 59.969 1.00 34.28 352 MET A N 1
ATOM 2738 C CA . MET A 1 352 ? -30.107 3.045 58.918 1.00 34.28 352 MET A CA 1
ATOM 2739 C C . MET A 1 352 ? -30.279 2.440 57.513 1.00 34.28 352 MET A C 1
ATOM 2741 O O . MET A 1 352 ? -29.562 1.520 57.106 1.00 34.28 352 MET A O 1
ATOM 2745 N N . ARG A 1 353 ? -31.181 3.033 56.726 1.00 36.56 353 ARG A N 1
ATOM 2746 C CA . ARG A 1 353 ? -31.193 2.908 55.264 1.00 36.56 353 ARG A CA 1
ATOM 2747 C C . ARG A 1 353 ? -29.976 3.648 54.709 1.00 36.56 353 ARG A C 1
ATOM 2749 O O . ARG A 1 353 ? -30.047 4.850 54.481 1.00 36.56 353 ARG A O 1
ATOM 2756 N N . TRP A 1 354 ? -28.875 2.946 54.470 1.00 28.09 354 TRP A N 1
ATOM 2757 C CA . TRP A 1 354 ? -27.765 3.500 53.696 1.00 28.09 354 TRP A CA 1
ATOM 2758 C C . TRP A 1 354 ? -28.016 3.248 52.204 1.00 28.09 354 TRP A C 1
ATOM 2760 O O . TRP A 1 354 ? -28.040 2.086 51.790 1.00 28.09 354 TRP A O 1
ATOM 2770 N N . PRO A 1 355 ? -28.185 4.279 51.357 1.00 34.28 355 PRO A N 1
ATOM 2771 C CA . PRO A 1 355 ? -27.826 4.127 49.959 1.00 34.28 355 PRO A CA 1
ATOM 2772 C C . PRO A 1 355 ? -26.310 3.915 49.919 1.00 34.28 355 PRO A C 1
ATOM 2774 O O . PRO A 1 355 ? -25.531 4.830 50.167 1.00 34.28 355 PRO A O 1
ATOM 2777 N N . LEU A 1 356 ? -25.884 2.680 49.671 1.00 36.38 356 LEU A N 1
ATOM 2778 C CA . LEU A 1 356 ? -24.485 2.396 49.394 1.00 36.38 356 LEU A CA 1
ATOM 2779 C C . LEU A 1 356 ? -24.176 2.883 47.973 1.00 36.38 356 LEU A C 1
ATOM 2781 O O . LEU A 1 356 ? -24.382 2.169 46.991 1.00 36.38 356 LEU A O 1
ATOM 2785 N N . GLU A 1 357 ? -23.731 4.132 47.858 1.00 35.53 357 GLU A N 1
ATOM 2786 C CA . GLU A 1 357 ? -23.089 4.629 46.645 1.00 35.53 357 GLU A CA 1
ATOM 2787 C C . GLU A 1 357 ? -21.658 4.090 46.595 1.00 35.53 357 GLU A C 1
ATOM 2789 O O . GLU A 1 357 ? -20.781 4.533 47.335 1.00 35.53 357 GLU A O 1
ATOM 2794 N N . TYR A 1 358 ? -21.410 3.121 45.716 1.00 37.41 358 TYR A N 1
ATOM 2795 C CA . TYR A 1 358 ? -20.058 2.661 45.417 1.00 37.41 358 TYR A CA 1
ATOM 2796 C C . TYR A 1 358 ? -19.579 3.323 44.125 1.00 37.41 358 TYR A C 1
ATOM 2798 O O . TYR A 1 358 ? -20.163 3.126 43.058 1.00 37.41 358 TYR A O 1
ATOM 2806 N N . LYS A 1 359 ? -18.490 4.092 44.208 1.00 34.03 359 LYS A N 1
ATOM 2807 C CA . LYS A 1 359 ? -17.711 4.488 43.030 1.00 34.03 359 LYS A CA 1
ATOM 2808 C C . LYS A 1 359 ? -16.741 3.359 42.709 1.00 34.03 359 LYS A C 1
ATOM 2810 O O . LYS A 1 359 ? -15.848 3.076 43.502 1.00 34.03 359 LYS A O 1
ATOM 2815 N N . VAL A 1 360 ? -16.915 2.724 41.555 1.00 35.81 360 VAL A N 1
ATOM 2816 C CA . VAL A 1 360 ? -15.936 1.769 41.031 1.00 35.81 360 VAL A CA 1
ATOM 2817 C C . VAL A 1 360 ? -15.075 2.521 40.023 1.00 35.81 360 VAL A C 1
ATOM 2819 O O . VAL A 1 360 ? -15.536 2.890 38.944 1.00 35.81 360 VAL A O 1
ATOM 2822 N N . GLY A 1 361 ? -13.829 2.801 40.398 1.00 29.62 361 GLY A N 1
ATOM 2823 C CA . GLY A 1 361 ? -12.816 3.260 39.454 1.00 29.62 361 GLY A CA 1
ATOM 2824 C C . GLY A 1 361 ? -12.181 2.045 38.793 1.00 29.62 361 GLY A C 1
ATOM 2825 O O . GLY A 1 361 ? -11.515 1.276 39.482 1.00 29.62 361 GLY A O 1
ATOM 2826 N N . LEU A 1 362 ? -12.388 1.857 37.488 1.00 34.06 362 LEU A N 1
ATOM 2827 C CA . LEU A 1 362 ? -11.604 0.894 36.722 1.00 34.06 362 LEU A CA 1
ATOM 2828 C C . LEU A 1 362 ? -10.429 1.647 36.092 1.00 34.06 362 LEU A C 1
ATOM 2830 O O . LEU A 1 362 ? -10.598 2.426 35.150 1.00 34.06 362 LEU A O 1
ATOM 2834 N N . LEU A 1 363 ? -9.230 1.423 36.630 1.00 27.00 363 LEU A N 1
ATOM 2835 C CA . LEU A 1 363 ? -8.005 1.769 35.921 1.00 27.00 363 LEU A CA 1
ATOM 2836 C C . LEU A 1 363 ? -7.809 0.706 34.840 1.00 27.00 363 LEU A C 1
ATOM 2838 O O . LEU A 1 363 ? -7.554 -0.455 35.152 1.00 27.00 363 LEU A O 1
ATOM 2842 N N . ILE A 1 364 ? -7.980 1.095 33.582 1.00 33.06 364 ILE A N 1
ATOM 2843 C CA . ILE A 1 364 ? -7.603 0.274 32.435 1.00 33.06 364 ILE A CA 1
ATOM 2844 C C . ILE A 1 364 ? -6.482 1.049 31.759 1.00 33.06 364 ILE A C 1
ATOM 2846 O O . ILE A 1 364 ? -6.724 2.145 31.254 1.00 33.06 364 ILE A O 1
ATOM 2850 N N . SER A 1 365 ? -5.264 0.523 31.886 1.00 32.41 365 SER A N 1
ATOM 2851 C CA . SER A 1 365 ? -4.043 1.040 31.261 1.00 32.41 365 SER A CA 1
ATOM 2852 C C . SER A 1 365 ? -3.872 0.482 29.862 1.00 32.41 365 SER A C 1
ATOM 2854 O O . SER A 1 365 ? -3.997 -0.762 29.751 1.00 32.41 365 SER A O 1
#

pLDDT: mean 80.95, std 18.54, range [27.0, 97.38]

Solvent-accessible surface area (backbone atoms only — not comparable to full-atom values): 20825 Å² total; per-residue (Å²): 131,84,73,71,50,68,67,57,50,52,54,14,54,71,72,35,73,73,41,52,62,14,37,32,28,40,32,37,35,36,69,60,53,30,52,53,43,37,53,43,53,70,38,87,93,66,42,59,54,76,49,65,46,82,48,78,42,84,45,76,57,99,91,44,71,32,28,47,35,40,38,35,33,44,36,58,55,37,62,44,41,32,71,44,53,85,39,24,24,26,29,43,38,26,36,32,55,36,38,39,38,26,35,20,45,78,94,43,70,81,50,71,42,82,64,41,76,50,64,61,76,47,36,30,46,35,41,32,65,32,42,36,31,33,23,39,88,83,72,44,79,65,35,44,37,75,36,78,31,67,57,62,84,97,51,73,50,56,36,33,37,21,54,38,71,68,82,73,78,94,68,69,46,64,47,68,47,60,60,88,94,62,84,73,61,69,75,71,74,37,69,65,49,44,51,52,50,51,55,47,53,48,74,67,60,47,47,74,47,42,53,78,48,77,51,56,38,57,76,72,95,72,76,98,70,72,77,27,46,38,32,34,39,51,34,30,36,42,44,83,99,54,99,48,26,26,48,29,40,33,31,21,34,55,89,60,91,49,81,32,59,78,68,63,46,31,35,48,50,44,44,33,34,64,70,56,24,63,46,70,86,45,58,74,98,55,63,52,35,78,47,67,26,68,69,47,46,41,60,73,56,48,48,64,78,43,69,86,47,78,40,74,83,51,72,51,69,71,76,93,81,60,94,63,40,54,33,44,41,48,46,58,66,83,79,76,74,73,84,74,83,74,87,67,81,91,77,94,72,91,75,76,86,70,84,76,79,52,77,50,75,45,77,62,127

Organism: NCBI:txid2804962

Radius of gyration: 29.05 Å; Cα contacts (8 Å, |Δi|>4): 711; chains: 1; bounding box: 68×39×112 Å